Protein AF-W6MTH3-F1 (afdb_monomer)

Foldseek 3Di:
DDDDDDDDDDDPDDDDDDDDDPPPVVVVVVVVPPPCPVPVVVVVVVVVVVVVVVPPPDDDDDDDDDDDPDPVVVVVVVVVVVVVLPVVPPDDDPDDQPPPPDPVNVVVVVVVVVVSVVVVVVVVQVVLQVLQVPAPHRDPDSVVSVVRSVVVVVVVVVVVVVVVVVVVVVVVVVVVVVVVVVVVVVVVVVVVVVVVVVVVVVVVVVVVVVD

Solvent-accessible surface area (backbone atoms only — not comparable to full-atom values): 13121 Å² total; per-residue (Å²): 133,88,84,80,88,82,84,80,86,77,87,84,80,76,84,80,87,73,85,76,67,80,64,65,60,57,60,55,55,64,64,62,64,79,73,50,63,79,62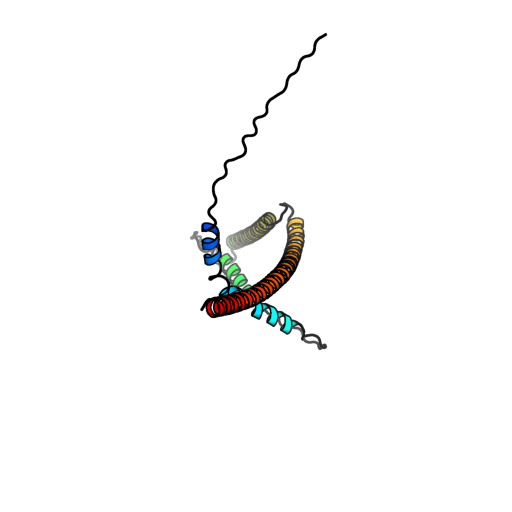,54,66,59,55,63,59,56,59,59,54,58,60,62,66,71,74,73,82,82,80,83,90,81,96,71,87,79,76,80,86,71,61,68,71,57,56,54,50,52,52,50,53,55,51,58,67,61,66,73,79,78,76,89,72,98,64,77,79,55,58,90,87,38,74,65,34,56,48,49,53,53,52,53,52,52,50,52,52,48,52,51,52,48,54,53,53,50,52,55,51,56,54,19,70,74,40,100,64,78,55,88,50,69,68,58,38,54,53,50,48,56,53,49,54,51,51,50,53,52,50,51,50,53,48,52,53,50,50,52,52,55,48,53,54,50,53,50,52,50,52,52,51,51,54,51,50,53,51,51,50,52,53,50,52,51,54,50,53,50,51,51,52,53,51,52,52,53,58,57,73,75,108

InterP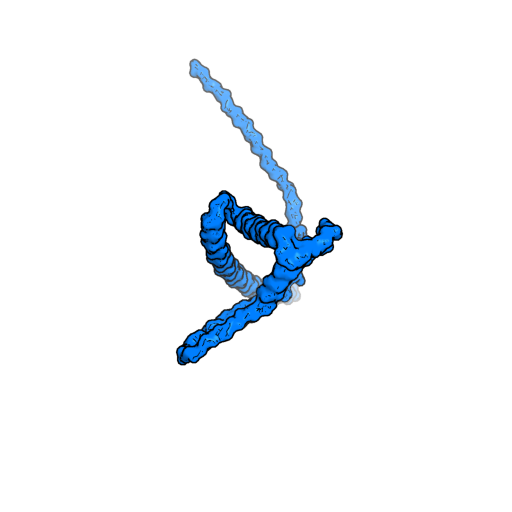ro domains:
  IPR011598 Myc-type, basic helix-loop-helix (bHLH) domain [PF00010] (109-157)
  IPR011598 Myc-type, basic helix-loop-helix (bHLH) domain [PS50888] (108-156)
  IPR011598 Myc-type, basic helix-loop-helix (bHLH) domain [SM00353] (114-162)
  IPR036638 Helix-loop-helix DNA-binding domain superfamily [G3DSA:4.10.280.10] (102-167)
  IPR036638 Helix-loop-helix DNA-binding domain superfamily [SSF47459] (101-165)
  IPR047206 Centromere-binding protein 1-like, bHLHzip domain [cd11398] (103-189)

Secondary structure (DSSP, 8-state):
---------------------THHHHHHHHHHTTTSHHHHHHHHHHHHHHHHHTTS--------PPP----HHHHHHHHHHHHHHHGGG-SS-----PPTTSHHHHHHHHHHHHHHHHHHHHHHHHHHHHHHHTSSS----HHHHHHHHHHHHHHHHHHHHHHHHHHHHHHHHHHHHHHHHHHHHHHHHHHHHHHHHHHHHHHHHHHHHT-

Organism: NCBI:txid1382522

Radius of gyration: 38.11 Å; Cα contacts (8 Å, |Δi|>4): 27; chains: 1; bounding box: 86×92×107 Å

pLDDT: mean 72.6, std 23.71, range [33.09, 98.31]

Structure (mmCIF, N/CA/C/O backbone):
data_AF-W6MTH3-F1
#
_entry.id   AF-W6MTH3-F1
#
loop_
_atom_site.group_PDB
_atom_site.id
_atom_site.type_symbol
_atom_site.label_atom_id
_atom_site.label_alt_id
_atom_site.label_comp_id
_atom_site.label_asym_id
_atom_site.label_entity_id
_atom_site.label_seq_id
_atom_site.pdbx_PDB_ins_code
_atom_site.Cartn_x
_atom_site.Cartn_y
_atom_site.Cartn_z
_atom_site.occupancy
_atom_site.B_iso_or_equiv
_atom_site.auth_seq_id
_atom_site.auth_comp_id
_atom_site.auth_asym_id
_atom_site.auth_atom_id
_atom_site.pdbx_PDB_model_num
ATOM 1 N N . MET A 1 1 ? -24.372 66.095 15.355 1.00 44.22 1 MET A N 1
ATOM 2 C CA . MET A 1 1 ? -23.841 65.061 14.440 1.00 44.22 1 MET A CA 1
ATOM 3 C C . MET A 1 1 ? -24.074 63.716 15.116 1.00 44.22 1 MET A C 1
ATOM 5 O O . MET A 1 1 ? -23.328 63.358 16.006 1.00 44.22 1 MET A O 1
ATOM 9 N N . SER A 1 2 ? -25.282 63.155 15.032 1.00 45.91 2 SER A N 1
ATOM 10 C CA . SER A 1 2 ? -25.693 62.191 13.996 1.00 45.91 2 SER A CA 1
ATOM 11 C C . SER A 1 2 ? -24.606 61.151 13.748 1.00 45.91 2 SER A C 1
ATOM 13 O O . SER A 1 2 ? -23.593 61.519 13.167 1.00 45.91 2 SER A O 1
ATOM 15 N N . HIS A 1 3 ? -24.817 59.907 14.182 1.00 43.03 3 HIS A N 1
ATOM 16 C CA . HIS A 1 3 ? -24.721 58.731 13.313 1.00 43.03 3 HIS A CA 1
ATOM 17 C C . HIS A 1 3 ? -25.535 57.578 13.917 1.00 43.03 3 HIS A C 1
ATOM 19 O O . HIS A 1 3 ? -25.320 57.132 15.041 1.00 43.03 3 HIS A O 1
ATOM 25 N N . GLN A 1 4 ? -26.545 57.187 13.144 1.00 45.94 4 GLN A N 1
ATOM 26 C CA . GLN A 1 4 ? -27.554 56.175 13.410 1.00 45.94 4 GLN A CA 1
ATOM 27 C C . GLN A 1 4 ? -27.012 54.745 13.303 1.00 45.94 4 GLN A C 1
ATOM 29 O O . GLN A 1 4 ? -26.134 54.433 12.502 1.00 45.94 4 GLN A O 1
ATOM 34 N N . GLN A 1 5 ? -27.681 53.880 14.063 1.00 44.56 5 GLN A N 1
ATOM 35 C CA . GLN A 1 5 ? -27.890 52.449 13.851 1.00 44.56 5 GLN A CA 1
ATOM 36 C C . GLN A 1 5 ? -27.929 51.986 12.385 1.00 44.56 5 GLN A C 1
ATOM 38 O O . GLN A 1 5 ? -28.738 52.463 11.594 1.00 44.56 5 GLN A O 1
ATOM 43 N N . LYS A 1 6 ? -27.209 50.892 12.103 1.00 45.22 6 LYS A N 1
ATOM 44 C CA . LYS A 1 6 ? -27.648 49.842 11.170 1.00 45.22 6 LYS A CA 1
ATOM 45 C C . LYS A 1 6 ? -27.359 48.469 11.783 1.00 45.22 6 LYS A C 1
ATOM 47 O O . LYS A 1 6 ? -26.234 47.985 11.757 1.00 45.22 6 LYS A O 1
ATOM 52 N N . ARG A 1 7 ? -28.391 47.854 12.368 1.00 42.16 7 ARG A N 1
ATOM 53 C CA . ARG A 1 7 ? -28.411 46.430 12.730 1.00 42.16 7 ARG A CA 1
ATOM 54 C C . ARG A 1 7 ? -28.770 45.633 11.475 1.00 42.16 7 ARG A C 1
ATOM 56 O O . ARG A 1 7 ? -29.885 45.765 10.980 1.00 42.16 7 ARG A O 1
ATOM 63 N N . ALA A 1 8 ? -27.843 44.824 10.973 1.00 47.31 8 ALA A N 1
ATOM 64 C CA . ALA A 1 8 ? -28.133 43.806 9.970 1.00 47.31 8 ALA A CA 1
ATOM 65 C C . ALA A 1 8 ? -28.730 42.577 10.677 1.00 47.31 8 ALA A C 1
ATOM 67 O O . ALA A 1 8 ? -28.096 42.003 11.560 1.00 47.31 8 ALA A O 1
ATOM 68 N N . LYS A 1 9 ? -29.963 42.204 10.317 1.00 49.38 9 LYS A N 1
ATOM 69 C CA . LYS A 1 9 ? -30.528 40.884 10.619 1.00 49.38 9 LYS A CA 1
ATOM 70 C C . LYS A 1 9 ? -29.870 39.890 9.662 1.00 49.38 9 LYS A C 1
ATOM 72 O O . LYS A 1 9 ? -29.896 40.123 8.457 1.00 49.38 9 LYS A O 1
ATOM 77 N N . LYS A 1 10 ? -29.251 38.839 10.194 1.00 49.44 10 LYS A N 1
ATOM 78 C CA . LYS A 1 10 ? -28.779 37.692 9.420 1.00 49.44 10 LYS A CA 1
ATOM 79 C C . LYS A 1 10 ? -29.675 36.522 9.799 1.00 49.44 10 LYS A C 1
ATOM 81 O O . LYS A 1 10 ? -29.774 36.189 10.976 1.00 49.44 10 LYS A O 1
ATOM 86 N N . ASP A 1 11 ? -30.372 36.002 8.804 1.00 42.91 11 ASP A N 1
ATOM 87 C CA . ASP A 1 11 ? -31.303 34.891 8.918 1.00 42.91 11 ASP A CA 1
ATOM 88 C C . ASP A 1 11 ? -30.541 33.606 9.277 1.00 42.91 11 ASP A C 1
ATOM 90 O O . ASP A 1 11 ? -29.661 33.164 8.538 1.00 42.91 11 ASP A O 1
ATOM 94 N N . GLU A 1 12 ? -30.860 33.019 10.431 1.00 39.38 12 GLU A N 1
ATOM 95 C CA . GLU A 1 12 ? -30.432 31.674 10.820 1.00 39.38 12 GLU A CA 1
ATOM 96 C C . GLU A 1 12 ? -31.547 30.685 10.465 1.00 39.38 12 GLU A C 1
ATOM 98 O O . GLU A 1 12 ? -32.402 30.350 11.281 1.00 39.38 12 GLU A O 1
ATOM 103 N N . SER A 1 13 ? -31.560 30.226 9.214 1.00 41.91 13 SER A N 1
ATOM 104 C CA . SER A 1 13 ? -32.304 29.032 8.809 1.00 41.91 13 SER A CA 1
ATOM 105 C C . SER A 1 13 ? -31.367 27.823 8.888 1.00 41.91 13 SER A C 1
ATOM 107 O O . SER A 1 13 ? -30.544 27.612 7.995 1.00 41.91 13 SER A O 1
ATOM 109 N N . GLY A 1 14 ? -31.455 27.062 9.981 1.00 37.91 14 GLY A N 1
ATOM 110 C CA . GLY A 1 14 ? -30.783 25.767 10.124 1.00 37.91 14 GLY A CA 1
ATOM 111 C C . GLY A 1 14 ? -31.379 24.717 9.173 1.00 37.91 14 GLY A C 1
ATOM 112 O O . GLY A 1 14 ? -32.572 24.789 8.876 1.00 37.91 14 GLY A O 1
ATOM 113 N N . PRO A 1 15 ? -30.583 23.759 8.664 1.00 44.75 15 PRO A N 1
ATOM 114 C CA . PRO A 1 15 ? -31.081 22.757 7.731 1.00 44.75 15 PRO A CA 1
ATOM 115 C C . PRO A 1 15 ? -31.997 21.745 8.430 1.00 44.75 15 PRO A C 1
ATOM 117 O O . PRO A 1 15 ? -31.709 21.259 9.524 1.00 44.75 15 PRO A O 1
ATOM 120 N N . ASP A 1 16 ? -33.098 21.444 7.744 1.00 40.69 16 ASP A N 1
ATOM 121 C CA . ASP A 1 16 ? -34.194 20.566 8.138 1.00 40.69 16 ASP A CA 1
ATOM 122 C C . ASP A 1 16 ? -33.759 19.232 8.761 1.00 40.69 16 ASP A C 1
ATOM 124 O O . ASP A 1 16 ? -33.007 18.441 8.182 1.00 40.69 16 ASP A O 1
ATOM 128 N N . SER A 1 17 ? -34.354 18.944 9.920 1.00 46.22 17 SER A N 1
ATOM 129 C CA . SER A 1 17 ? -34.352 17.642 10.582 1.00 46.22 17 SER A CA 1
ATOM 130 C C . SER A 1 17 ? -35.085 16.611 9.718 1.00 46.22 17 SER A C 1
ATOM 132 O O . SER A 1 17 ? -36.299 16.420 9.815 1.00 46.22 17 SER A O 1
ATOM 134 N N . LYS A 1 18 ? -34.344 15.923 8.842 1.00 50.09 18 LYS A N 1
ATOM 135 C CA . LYS A 1 18 ? -34.822 14.685 8.224 1.00 50.09 18 LYS A CA 1
ATOM 136 C C . LYS A 1 18 ? -34.710 13.565 9.251 1.00 50.09 18 LYS A C 1
ATOM 138 O O . LYS A 1 18 ? -33.626 13.088 9.570 1.00 50.09 18 LYS A O 1
ATOM 143 N N . HIS A 1 19 ? -35.872 13.175 9.757 1.00 48.91 19 HIS A N 1
ATOM 144 C CA . HIS A 1 19 ? -36.126 12.029 10.618 1.00 48.91 19 HIS A CA 1
ATOM 145 C C . HIS A 1 19 ? -35.494 10.748 10.042 1.00 48.91 19 HIS A C 1
ATOM 147 O O . HIS A 1 19 ? -36.069 10.083 9.181 1.00 48.91 19 HIS A O 1
ATOM 153 N N . PHE A 1 20 ? -34.292 10.419 10.512 1.00 39.94 20 PHE A N 1
ATOM 154 C CA . PHE A 1 20 ? -33.593 9.181 10.195 1.00 39.94 20 PHE A CA 1
ATOM 155 C C . PHE A 1 20 ? -34.112 8.091 11.136 1.00 39.94 20 PHE A C 1
ATOM 157 O O . PHE A 1 20 ? -33.932 8.173 12.354 1.00 39.94 20 PHE A O 1
ATOM 164 N N . LYS A 1 21 ? -34.843 7.111 10.595 1.00 48.59 21 LYS A N 1
ATOM 165 C CA . LYS A 1 21 ? -35.417 6.036 11.408 1.00 48.59 21 LYS A CA 1
ATOM 166 C C . LYS A 1 21 ? -34.314 5.041 11.807 1.00 48.59 21 LYS A C 1
ATOM 168 O O . LYS A 1 21 ? -33.582 4.588 10.931 1.00 48.59 21 LYS A O 1
ATOM 173 N N . PRO A 1 22 ? -34.227 4.626 13.086 1.00 49.44 22 PRO A N 1
ATOM 174 C CA . PRO A 1 22 ? -33.183 3.720 13.590 1.00 49.44 22 PRO A CA 1
ATOM 175 C C . PRO A 1 22 ? -33.107 2.336 12.921 1.00 49.44 22 PRO A C 1
ATOM 177 O O . PRO A 1 22 ? -32.136 1.613 13.120 1.00 49.44 22 PRO A O 1
ATOM 180 N N . ASN A 1 23 ? -34.124 1.945 12.149 1.00 43.22 23 ASN A N 1
ATOM 181 C CA . ASN A 1 23 ? -34.256 0.582 11.636 1.00 43.22 23 ASN A CA 1
ATOM 182 C C . ASN A 1 23 ? -33.433 0.293 10.372 1.00 43.22 23 ASN A C 1
ATOM 184 O O . ASN A 1 23 ? -33.115 -0.867 10.124 1.00 43.22 23 ASN A O 1
ATOM 188 N N . ASP A 1 24 ? -33.048 1.309 9.598 1.00 44.91 24 ASP A N 1
ATOM 189 C CA . ASP A 1 24 ? -32.393 1.074 8.302 1.00 44.91 24 ASP A CA 1
ATOM 190 C C . ASP A 1 24 ? -30.885 0.776 8.442 1.00 44.91 24 ASP A C 1
ATOM 192 O O . ASP A 1 24 ? -30.301 0.086 7.607 1.00 44.91 24 ASP A O 1
ATOM 196 N N . VAL A 1 25 ? -30.259 1.201 9.547 1.00 51.81 25 VAL A N 1
ATOM 197 C CA . VAL A 1 25 ? -28.838 0.919 9.847 1.00 51.81 25 VAL A CA 1
ATOM 198 C C . VAL A 1 25 ? -28.642 -0.511 10.351 1.00 51.81 25 VAL A C 1
ATOM 200 O O . VAL A 1 25 ? -27.677 -1.177 9.978 1.00 51.81 25 VAL A O 1
ATOM 203 N N . ALA A 1 26 ? -29.584 -1.017 11.153 1.00 50.16 26 ALA A N 1
ATOM 204 C CA . ALA A 1 26 ? -29.507 -2.363 11.717 1.00 50.16 26 ALA A CA 1
ATOM 205 C C . ALA A 1 26 ? -29.584 -3.450 10.630 1.00 50.16 26 ALA A C 1
ATOM 207 O O . ALA A 1 26 ? -28.871 -4.450 10.691 1.00 50.16 26 ALA A O 1
ATOM 208 N N . VAL A 1 27 ? -30.397 -3.234 9.590 1.00 48.97 27 VAL A N 1
ATOM 209 C CA . VAL A 1 27 ? -30.565 -4.198 8.488 1.00 48.97 27 VAL A CA 1
ATOM 210 C C . VAL A 1 27 ? -29.359 -4.204 7.537 1.00 48.97 27 VAL A C 1
ATOM 212 O O . VAL A 1 27 ? -29.039 -5.248 6.967 1.00 48.97 27 VAL A O 1
ATOM 215 N N . ALA A 1 28 ? -28.657 -3.075 7.386 1.00 47.44 28 ALA A N 1
ATOM 216 C CA . ALA A 1 28 ? -27.423 -3.002 6.602 1.00 47.44 28 ALA A CA 1
ATOM 217 C C . ALA A 1 28 ? -26.232 -3.656 7.329 1.00 47.44 28 ALA A C 1
ATOM 219 O O . ALA A 1 28 ? -25.469 -4.390 6.702 1.00 47.44 28 ALA A O 1
ATOM 220 N N . ALA A 1 29 ? -26.117 -3.468 8.649 1.00 50.22 29 ALA A N 1
ATOM 221 C CA . ALA A 1 29 ? -25.063 -4.079 9.463 1.00 50.22 29 ALA A CA 1
ATOM 222 C C . ALA A 1 29 ? -25.162 -5.617 9.504 1.00 50.22 29 ALA A C 1
ATOM 224 O O . ALA A 1 29 ? -24.153 -6.305 9.390 1.00 50.22 29 ALA A O 1
ATOM 225 N N . LEU A 1 30 ? -26.380 -6.170 9.563 1.00 46.94 30 LEU A N 1
ATOM 226 C CA . LEU A 1 30 ? -26.599 -7.624 9.594 1.00 46.94 30 LEU A CA 1
ATOM 227 C C . LEU A 1 30 ? -26.295 -8.336 8.263 1.00 46.94 30 LEU A C 1
ATOM 229 O O . LEU A 1 30 ? -26.107 -9.550 8.251 1.00 46.94 30 LEU A O 1
ATOM 233 N N . LYS A 1 31 ? -26.237 -7.613 7.136 1.00 50.09 31 LYS A N 1
ATOM 234 C CA . LYS A 1 31 ? -25.910 -8.199 5.823 1.00 50.09 31 LYS A CA 1
ATOM 235 C C . LYS A 1 31 ? -24.408 -8.270 5.539 1.00 50.09 31 LYS A C 1
ATOM 237 O O . LYS A 1 31 ? -24.007 -9.105 4.736 1.00 50.09 31 LYS A O 1
ATOM 242 N N . TYR A 1 32 ? -23.592 -7.449 6.199 1.00 42.59 32 TYR A N 1
ATOM 243 C CA . TYR A 1 32 ? -22.129 -7.487 6.064 1.00 42.59 32 TYR A CA 1
ATOM 244 C C . TYR A 1 32 ? -21.461 -8.557 6.945 1.00 42.59 32 TYR A C 1
ATOM 246 O O . TYR A 1 32 ? -20.326 -8.939 6.679 1.00 42.59 32 TYR A O 1
ATOM 254 N N . ASP A 1 33 ? -22.165 -9.080 7.952 1.00 47.03 33 ASP A N 1
ATOM 255 C CA . ASP A 1 33 ? -21.562 -9.897 9.015 1.00 47.03 33 ASP A CA 1
ATOM 256 C C . ASP A 1 33 ? -21.510 -11.414 8.721 1.00 47.03 33 ASP A C 1
ATOM 258 O O . ASP A 1 33 ? -20.785 -12.150 9.386 1.00 47.03 33 ASP A O 1
ATOM 262 N N . ASN A 1 34 ? -22.233 -11.896 7.700 1.00 43.97 34 ASN A N 1
ATOM 263 C CA . ASN A 1 34 ? -22.345 -13.335 7.398 1.00 43.97 34 ASN A CA 1
ATOM 264 C C . ASN A 1 34 ? -21.526 -13.816 6.184 1.00 43.97 34 ASN A C 1
ATOM 266 O O . ASN A 1 34 ? -21.542 -15.005 5.893 1.00 43.97 34 ASN A O 1
ATOM 270 N N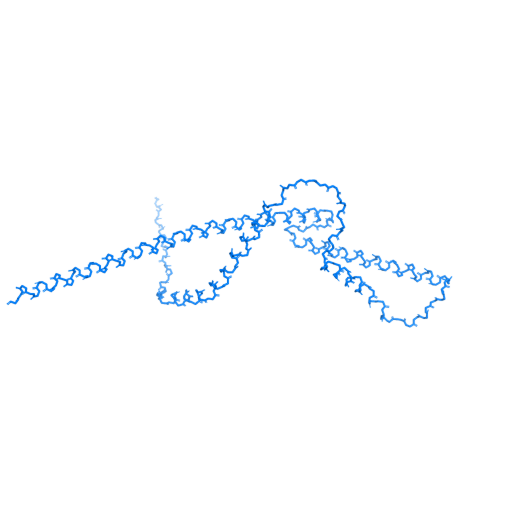 . GLY A 1 35 ? -20.835 -12.927 5.460 1.00 38.22 35 GLY A N 1
ATOM 271 C CA . GLY A 1 35 ? -20.057 -13.299 4.264 1.00 38.22 35 GLY A CA 1
ATOM 272 C C . GLY A 1 35 ? -18.534 -13.259 4.428 1.00 38.22 35 GLY A C 1
ATOM 273 O O . GLY A 1 35 ? -17.832 -13.894 3.651 1.00 38.22 35 GLY A O 1
ATOM 274 N N . ALA A 1 36 ? -18.018 -12.519 5.416 1.00 45.03 36 ALA A N 1
ATOM 275 C CA . ALA A 1 36 ? -16.582 -12.246 5.556 1.00 45.03 36 ALA A CA 1
ATOM 276 C C . ALA A 1 36 ? -15.874 -13.104 6.624 1.00 45.03 36 ALA A C 1
ATOM 278 O O . ALA A 1 36 ? -14.660 -13.278 6.563 1.00 45.03 36 ALA A O 1
ATOM 279 N N . LYS A 1 37 ? -16.624 -13.689 7.569 1.00 47.19 37 LYS A N 1
ATOM 280 C CA . LYS A 1 37 ? -16.055 -14.435 8.708 1.00 47.19 37 LYS A CA 1
ATOM 281 C C . LYS A 1 37 ? -15.373 -15.745 8.310 1.00 47.19 37 LYS A C 1
ATOM 283 O O . LYS A 1 37 ? -14.397 -16.136 8.943 1.00 47.19 37 LYS A O 1
ATOM 288 N N . ASP A 1 38 ? -15.830 -16.382 7.234 1.00 44.53 38 ASP A N 1
ATOM 289 C CA . ASP A 1 38 ? -15.265 -17.660 6.782 1.00 44.53 38 ASP A CA 1
ATOM 290 C C . ASP A 1 38 ? -13.988 -17.484 5.941 1.00 44.53 38 ASP A C 1
ATOM 292 O O . ASP A 1 38 ? -13.225 -18.434 5.775 1.00 44.53 38 ASP A O 1
ATOM 296 N N . GLN A 1 39 ? -13.727 -16.274 5.430 1.00 45.62 39 GLN A N 1
ATOM 297 C CA . GLN A 1 39 ? -12.555 -15.982 4.598 1.00 45.62 39 GLN A CA 1
ATOM 298 C C . GLN A 1 39 ? -11.395 -15.358 5.395 1.00 45.62 39 GLN A C 1
ATOM 300 O O . GLN A 1 39 ? -10.241 -15.594 5.047 1.00 45.62 39 GLN A O 1
ATOM 305 N N . GLU A 1 40 ? -11.672 -14.633 6.487 1.00 47.16 40 GLU A N 1
ATOM 306 C CA . GLU A 1 40 ? -10.633 -14.070 7.372 1.00 47.16 40 GLU A CA 1
ATOM 307 C C . GLU A 1 40 ? -9.900 -15.148 8.188 1.00 47.16 40 GLU A C 1
ATOM 309 O O . GLU A 1 40 ? -8.676 -15.130 8.280 1.00 47.16 40 GLU A O 1
ATOM 314 N N . MET A 1 41 ? -10.617 -16.154 8.701 1.00 46.53 41 MET A N 1
ATOM 315 C CA . MET A 1 41 ? -10.048 -17.175 9.595 1.00 46.53 41 MET A CA 1
ATOM 316 C C . MET A 1 41 ? -9.030 -18.112 8.908 1.00 46.53 41 MET A C 1
ATOM 318 O O . MET A 1 41 ? -8.219 -18.750 9.579 1.00 46.53 41 MET A O 1
ATOM 322 N N . ALA A 1 42 ? -9.048 -18.202 7.573 1.00 48.56 42 ALA A N 1
ATOM 323 C CA . ALA A 1 42 ? -8.098 -19.019 6.815 1.00 48.56 42 ALA A CA 1
ATOM 324 C C . ALA A 1 42 ? -6.721 -18.344 6.655 1.00 48.56 42 ALA A C 1
ATOM 326 O O . ALA A 1 42 ? -5.701 -19.034 6.623 1.00 48.56 42 ALA A O 1
ATOM 327 N N . ILE A 1 43 ? -6.676 -17.009 6.591 1.00 50.69 43 ILE A N 1
ATOM 328 C CA . ILE A 1 43 ? -5.442 -16.249 6.331 1.00 50.69 43 ILE A CA 1
ATOM 329 C C . ILE A 1 43 ? -4.535 -16.245 7.573 1.00 50.69 43 ILE A C 1
ATOM 331 O O . ILE A 1 43 ? -3.312 -16.366 7.457 1.00 50.69 43 ILE A O 1
ATOM 335 N N . ASP A 1 44 ? -5.134 -16.221 8.765 1.00 53.44 44 ASP A N 1
ATOM 336 C CA . ASP A 1 44 ? -4.414 -16.189 10.042 1.00 53.44 44 ASP A CA 1
ATOM 337 C C . ASP A 1 44 ? -3.581 -17.461 10.305 1.00 53.44 44 ASP A C 1
ATOM 339 O O . ASP A 1 44 ? -2.539 -17.401 10.962 1.00 53.44 44 ASP A O 1
ATOM 343 N N . SER A 1 45 ? -3.978 -18.617 9.756 1.00 51.47 45 SER A N 1
ATOM 344 C CA . SER A 1 45 ? -3.253 -19.885 9.949 1.00 51.47 45 SER A CA 1
ATOM 345 C C . SER A 1 45 ? -2.052 -20.053 9.007 1.00 51.47 45 SER A C 1
ATOM 347 O O . SER A 1 45 ? -1.071 -20.715 9.367 1.00 51.47 45 SER A O 1
ATOM 349 N N . GLU A 1 46 ? -2.105 -19.487 7.801 1.00 48.78 46 GLU A N 1
ATOM 350 C CA . GLU A 1 46 ? -1.043 -19.632 6.795 1.00 48.78 46 GLU A CA 1
ATOM 351 C C . GLU A 1 46 ? 0.133 -18.683 7.073 1.00 48.78 46 GLU A C 1
ATOM 353 O O . GLU A 1 46 ? 1.296 -19.093 6.993 1.00 48.78 46 GLU A O 1
ATOM 358 N N . LEU A 1 47 ? -0.149 -17.445 7.501 1.00 52.66 47 LEU A N 1
ATOM 359 C CA . LEU A 1 47 ? 0.887 -16.442 7.766 1.00 52.66 47 LEU A CA 1
ATOM 360 C C . LEU A 1 47 ? 1.732 -16.780 9.012 1.00 52.66 47 LEU A C 1
ATOM 362 O O . LEU A 1 47 ? 2.950 -16.585 9.016 1.00 52.66 47 LEU A O 1
ATOM 366 N N . LEU A 1 48 ? 1.106 -17.347 10.051 1.00 49.72 48 LEU A N 1
ATOM 367 C CA . LEU A 1 48 ? 1.785 -17.727 11.297 1.00 49.72 48 LEU A CA 1
ATOM 368 C C . LEU A 1 48 ? 2.702 -18.954 11.115 1.00 49.72 48 LEU A C 1
ATOM 370 O O . LEU A 1 48 ? 3.753 -19.054 11.750 1.00 49.72 48 LEU A O 1
ATOM 374 N N . THR A 1 49 ? 2.341 -19.867 10.207 1.00 51.38 49 THR A N 1
ATOM 375 C CA . THR A 1 49 ? 3.113 -21.091 9.922 1.00 51.38 49 THR A CA 1
ATOM 376 C C . THR A 1 49 ? 4.356 -20.796 9.073 1.00 51.38 49 THR A C 1
ATOM 378 O O . THR A 1 49 ? 5.419 -21.376 9.309 1.00 51.38 49 THR A O 1
ATOM 381 N N . ALA A 1 50 ? 4.273 -19.843 8.137 1.00 50.06 50 ALA A N 1
ATOM 382 C CA . ALA A 1 50 ? 5.406 -19.433 7.302 1.00 50.06 50 ALA A CA 1
ATOM 383 C C . ALA A 1 50 ? 6.515 -18.713 8.099 1.00 50.06 50 ALA A C 1
ATOM 385 O O . ALA A 1 50 ? 7.702 -18.871 7.805 1.00 50.06 50 ALA A O 1
ATOM 386 N N . ALA A 1 51 ? 6.154 -17.969 9.151 1.00 43.88 51 ALA A N 1
ATOM 387 C CA . ALA A 1 51 ? 7.119 -17.297 10.022 1.00 43.88 51 ALA A CA 1
ATOM 388 C C . ALA A 1 51 ? 7.945 -18.285 10.875 1.00 43.88 51 ALA A C 1
ATOM 390 O O . ALA A 1 51 ? 9.134 -18.060 11.104 1.00 43.88 51 ALA A O 1
ATOM 391 N N . ALA A 1 52 ? 7.353 -19.411 11.293 1.00 46.28 52 ALA A N 1
ATOM 392 C CA . ALA A 1 52 ? 8.028 -20.425 12.109 1.00 46.28 52 ALA A CA 1
ATOM 393 C C . ALA A 1 52 ? 9.060 -21.260 11.324 1.00 46.28 52 ALA A C 1
ATOM 395 O O . ALA A 1 52 ? 10.056 -21.712 11.891 1.00 46.28 52 ALA A O 1
ATOM 396 N N . GLN A 1 53 ? 8.864 -21.441 10.014 1.00 47.59 53 GLN A N 1
ATOM 397 C CA . GLN A 1 53 ? 9.763 -22.239 9.169 1.00 47.59 53 GLN A CA 1
ATOM 398 C C . GLN A 1 53 ? 11.086 -21.519 8.853 1.00 47.59 53 GLN A C 1
ATOM 400 O O . GLN A 1 53 ? 12.116 -22.172 8.697 1.00 47.59 53 GLN A O 1
ATOM 405 N N . ASN A 1 54 ? 11.098 -20.183 8.846 1.00 46.94 54 ASN A N 1
ATOM 406 C CA . ASN A 1 54 ? 12.297 -19.394 8.537 1.00 46.94 54 ASN A CA 1
ATOM 407 C C . ASN A 1 54 ? 13.263 -19.216 9.726 1.00 46.94 54 ASN A C 1
ATOM 409 O O . ASN A 1 54 ? 14.391 -18.770 9.533 1.00 46.94 54 ASN A O 1
ATOM 413 N N . ALA A 1 55 ? 12.864 -19.588 10.948 1.00 42.59 55 ALA A N 1
ATOM 414 C CA . ALA A 1 55 ? 13.650 -19.351 12.164 1.00 42.59 55 ALA A CA 1
ATOM 415 C C . ALA A 1 55 ? 14.632 -20.486 12.543 1.00 42.59 55 ALA A C 1
ATOM 417 O O . ALA A 1 55 ? 15.302 -20.387 13.568 1.00 42.59 55 ALA A O 1
ATOM 418 N N . THR A 1 56 ? 14.739 -21.568 11.755 1.00 44.12 56 THR A N 1
ATOM 419 C CA . THR A 1 56 ? 15.581 -22.743 12.100 1.00 44.12 56 THR A CA 1
ATOM 420 C C . THR A 1 56 ? 16.768 -23.011 11.167 1.00 44.12 56 THR A C 1
ATOM 422 O O . THR A 1 56 ? 17.491 -23.984 11.371 1.00 44.12 56 THR A O 1
ATOM 425 N N . ALA A 1 57 ? 17.049 -22.137 10.200 1.00 43.03 57 ALA A N 1
ATOM 426 C CA . ALA A 1 57 ? 18.135 -22.325 9.234 1.00 43.03 57 ALA A CA 1
ATOM 427 C C 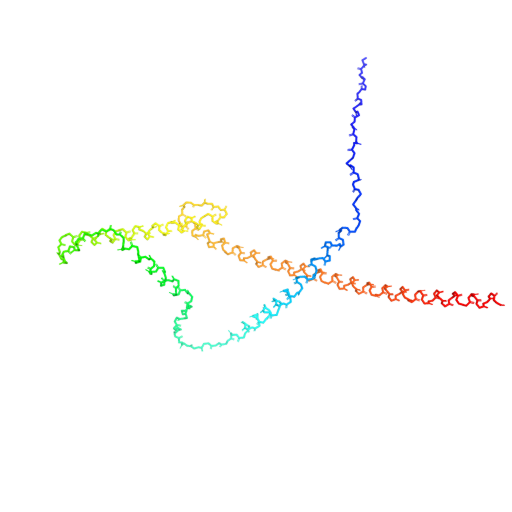. ALA A 1 57 ? 19.351 -21.420 9.513 1.00 43.03 57 ALA A C 1
ATOM 429 O O . ALA A 1 57 ? 19.747 -20.629 8.663 1.00 43.03 57 ALA A O 1
ATOM 430 N N . ASP A 1 58 ? 19.956 -21.531 10.699 1.00 42.03 58 ASP A N 1
ATOM 431 C CA . ASP A 1 58 ? 21.260 -20.911 10.982 1.00 42.03 58 ASP A CA 1
ATOM 432 C C . ASP A 1 58 ? 22.168 -21.853 11.787 1.00 42.03 58 ASP A C 1
ATOM 434 O O . ASP A 1 58 ? 22.209 -21.800 13.014 1.00 42.03 58 ASP A O 1
ATOM 438 N N . ARG A 1 59 ? 22.872 -22.757 11.084 1.00 40.47 59 ARG A N 1
ATOM 439 C CA . ARG A 1 59 ? 24.132 -23.388 11.528 1.00 40.47 59 ARG A CA 1
ATOM 440 C C . ARG A 1 59 ? 24.968 -23.879 10.333 1.00 40.47 59 ARG A C 1
ATOM 442 O O . ARG A 1 59 ? 24.637 -24.889 9.729 1.00 40.47 59 ARG A O 1
ATOM 449 N N . GLY A 1 60 ? 26.105 -23.216 10.101 1.00 34.34 60 GLY A N 1
ATOM 450 C CA . GLY A 1 60 ? 27.404 -23.861 9.832 1.00 34.34 60 GLY A CA 1
ATOM 451 C C . GLY A 1 60 ? 27.705 -24.431 8.433 1.00 34.34 60 GLY A C 1
ATOM 452 O O . GLY A 1 60 ? 27.356 -25.561 8.132 1.00 34.34 60 GLY A O 1
ATOM 453 N N . ALA A 1 61 ? 28.460 -23.639 7.662 1.00 40.94 61 ALA A N 1
ATOM 454 C CA . ALA A 1 61 ? 29.435 -23.948 6.601 1.00 40.94 61 ALA A CA 1
ATOM 455 C C . ALA A 1 61 ? 29.694 -25.412 6.161 1.00 40.94 61 ALA A C 1
ATOM 457 O O . ALA A 1 61 ? 30.206 -26.202 6.947 1.00 40.94 61 ALA A O 1
ATOM 458 N N . ASP A 1 62 ? 29.569 -25.677 4.850 1.00 33.09 62 ASP A N 1
ATOM 459 C CA . ASP A 1 62 ? 30.695 -26.160 4.029 1.00 33.09 62 ASP A CA 1
ATOM 460 C C . ASP A 1 62 ? 30.467 -25.912 2.520 1.00 33.09 62 ASP A C 1
ATOM 462 O O . ASP A 1 62 ? 29.338 -25.768 2.051 1.00 33.09 62 ASP A O 1
ATOM 466 N N . GLN A 1 63 ? 31.559 -25.794 1.765 1.00 47.47 63 GLN A N 1
ATOM 467 C CA . GLN A 1 63 ? 31.597 -25.383 0.358 1.00 47.47 63 GLN A CA 1
ATOM 468 C C . GLN A 1 63 ? 30.967 -26.411 -0.595 1.00 47.47 63 GLN A C 1
ATOM 470 O O . GLN A 1 63 ? 31.488 -27.510 -0.756 1.00 47.47 63 GLN A O 1
ATOM 475 N N . GLN A 1 64 ? 29.940 -25.997 -1.342 1.00 36.25 64 GLN A N 1
ATOM 476 C CA . GLN A 1 64 ? 29.606 -26.526 -2.669 1.00 36.25 64 GLN A CA 1
ATOM 477 C C . GLN A 1 64 ? 28.813 -25.464 -3.446 1.00 36.25 64 GLN A C 1
ATOM 479 O O . GLN A 1 64 ? 27.876 -24.858 -2.934 1.00 36.25 64 GLN A O 1
ATOM 484 N N . ILE A 1 65 ? 29.244 -25.193 -4.678 1.00 36.81 65 ILE A N 1
ATOM 485 C CA . ILE A 1 65 ? 28.652 -24.210 -5.594 1.00 36.81 65 ILE A CA 1
ATOM 486 C C . ILE A 1 65 ? 27.186 -24.610 -5.855 1.00 36.81 65 ILE A C 1
ATOM 488 O O . ILE A 1 65 ? 26.973 -25.699 -6.392 1.00 36.81 65 ILE A O 1
ATOM 492 N N . PRO A 1 66 ? 26.170 -23.785 -5.530 1.00 36.22 66 PRO A N 1
ATOM 493 C CA . PRO A 1 66 ? 24.788 -24.150 -5.808 1.00 36.22 66 PRO A CA 1
ATOM 494 C C . PRO A 1 66 ? 24.535 -24.074 -7.315 1.00 36.22 66 PRO A C 1
ATOM 496 O O . PRO A 1 66 ? 24.662 -23.011 -7.929 1.00 36.22 66 PRO A O 1
ATOM 499 N N . GLN A 1 67 ? 24.164 -25.208 -7.915 1.00 45.44 67 GLN A N 1
ATOM 500 C CA . GLN A 1 67 ? 23.474 -25.228 -9.202 1.00 45.44 67 GLN A CA 1
ATOM 501 C C . GLN A 1 67 ? 22.260 -24.297 -9.121 1.00 45.44 67 GLN A C 1
ATOM 503 O O . GLN A 1 67 ? 21.504 -24.326 -8.152 1.00 45.44 67 GLN A O 1
ATOM 508 N N . GLN A 1 68 ? 22.117 -23.451 -10.139 1.00 45.56 68 GLN A N 1
ATOM 509 C CA . GLN A 1 68 ? 21.022 -22.503 -10.304 1.00 45.56 68 GLN A CA 1
ATOM 510 C C . GLN A 1 68 ? 19.665 -23.161 -10.013 1.00 45.56 68 GLN A C 1
ATOM 512 O O . GLN A 1 68 ? 19.200 -23.990 -10.792 1.00 45.56 68 GLN A O 1
ATOM 517 N N . ASN A 1 69 ? 19.005 -22.728 -8.936 1.00 45.16 69 ASN A N 1
ATOM 518 C CA . ASN A 1 69 ? 17.556 -22.841 -8.803 1.00 45.16 69 ASN A CA 1
ATOM 519 C C . ASN A 1 69 ? 16.935 -21.956 -9.892 1.00 45.16 69 ASN A C 1
ATOM 521 O O . ASN A 1 69 ? 16.778 -20.747 -9.721 1.00 45.16 69 ASN A O 1
ATOM 525 N N . GLN A 1 70 ? 16.667 -22.553 -11.050 1.00 49.06 70 GLN A N 1
ATOM 526 C CA . GLN A 1 70 ? 15.882 -21.935 -12.107 1.00 49.06 70 GLN A CA 1
ATOM 527 C C . GLN A 1 70 ? 14.414 -22.117 -11.734 1.00 49.06 70 GLN A C 1
ATOM 529 O O . GLN A 1 70 ? 13.876 -23.219 -11.809 1.00 49.06 70 GLN A O 1
ATOM 534 N N . ASP A 1 71 ? 13.786 -21.038 -11.277 1.00 44.41 71 ASP A N 1
ATOM 535 C CA . ASP A 1 71 ? 12.342 -20.976 -11.089 1.00 44.41 71 ASP A CA 1
ATOM 536 C C . ASP A 1 71 ? 11.653 -21.245 -12.451 1.00 44.41 71 ASP A C 1
ATOM 538 O O . ASP A 1 71 ? 11.822 -20.453 -13.391 1.00 44.41 71 ASP A O 1
ATOM 542 N N . PRO A 1 72 ? 10.916 -22.365 -12.611 1.00 56.16 72 PRO A N 1
ATOM 543 C CA . PRO A 1 72 ? 10.393 -22.805 -13.906 1.00 56.16 72 PRO A CA 1
ATOM 544 C C . PRO A 1 72 ? 9.384 -21.824 -14.525 1.00 56.16 72 PRO A C 1
ATOM 546 O O . PRO A 1 72 ? 9.134 -21.881 -15.733 1.00 56.16 72 PRO A O 1
ATOM 549 N N . GLY A 1 73 ? 8.826 -20.897 -13.737 1.00 59.16 73 GLY A N 1
ATOM 550 C CA . GLY A 1 73 ? 7.920 -19.862 -14.240 1.00 59.16 73 GLY A CA 1
ATOM 551 C C . GLY A 1 73 ? 8.612 -18.811 -15.114 1.00 59.16 73 GLY A C 1
ATOM 552 O O . GLY A 1 73 ? 8.039 -18.342 -16.102 1.00 59.16 73 GLY A O 1
ATOM 553 N N . VAL A 1 74 ? 9.864 -18.462 -14.802 1.00 58.12 74 VAL A N 1
ATOM 554 C CA . VAL A 1 74 ? 10.598 -17.397 -15.507 1.00 58.12 74 VAL A CA 1
ATOM 555 C C . VAL A 1 74 ? 11.133 -17.897 -16.849 1.00 58.12 74 VAL A C 1
ATOM 557 O O . VAL A 1 74 ? 11.090 -17.174 -17.846 1.00 58.12 74 VAL A O 1
ATOM 560 N N . ASP A 1 75 ? 11.549 -19.162 -16.907 1.00 60.75 75 ASP A N 1
ATOM 561 C CA . ASP A 1 75 ? 12.107 -19.777 -18.113 1.00 60.75 75 ASP A CA 1
ATOM 562 C C . ASP A 1 75 ? 11.031 -20.024 -19.190 1.00 60.75 75 ASP A C 1
ATOM 564 O O . ASP A 1 75 ? 11.259 -19.826 -20.390 1.00 60.75 75 ASP A O 1
ATOM 568 N N . GLN A 1 76 ? 9.796 -20.333 -18.767 1.00 67.62 76 GLN A N 1
ATOM 569 C CA . GLN A 1 76 ? 8.633 -20.413 -19.659 1.00 67.62 76 GLN A CA 1
ATOM 570 C C . GLN A 1 76 ? 8.246 -19.049 -20.240 1.00 67.62 76 GLN A C 1
ATOM 572 O O . GLN A 1 76 ? 7.915 -18.953 -21.426 1.00 67.62 76 GLN A O 1
ATOM 577 N N . LEU A 1 77 ? 8.302 -17.983 -19.436 1.00 64.94 77 LEU A N 1
ATOM 578 C CA . LEU A 1 77 ? 8.034 -16.622 -19.904 1.00 64.94 77 LEU A CA 1
ATOM 579 C C . LEU A 1 77 ? 9.121 -16.138 -20.864 1.00 64.94 77 LEU A C 1
ATOM 581 O O . LEU A 1 77 ? 8.797 -15.564 -21.905 1.00 64.94 77 LEU A O 1
ATOM 585 N N . TYR A 1 78 ? 10.389 -16.421 -20.564 1.00 68.31 78 TYR A N 1
ATOM 586 C CA . TYR A 1 78 ? 11.514 -16.072 -21.427 1.00 68.31 78 TYR A CA 1
ATOM 587 C C . TYR A 1 78 ? 11.461 -16.830 -22.761 1.00 68.31 78 TYR A C 1
ATOM 589 O O . TYR A 1 78 ? 11.568 -16.218 -23.827 1.00 68.31 78 TYR A O 1
ATOM 597 N N . SER A 1 79 ? 11.165 -18.134 -22.728 1.00 71.81 79 SER A N 1
ATOM 598 C CA . SER A 1 79 ? 10.949 -18.954 -23.928 1.00 71.81 79 SER A CA 1
ATOM 599 C C . SER A 1 79 ? 9.762 -18.466 -24.765 1.00 71.81 79 SER A C 1
ATOM 601 O O . SER A 1 79 ? 9.854 -18.384 -25.992 1.00 71.81 79 SER A O 1
ATOM 603 N N . ARG A 1 80 ? 8.657 -18.062 -24.122 1.00 72.12 80 ARG A N 1
ATOM 604 C CA . ARG A 1 80 ? 7.489 -17.474 -24.798 1.00 72.12 80 ARG A CA 1
ATOM 605 C C . ARG A 1 80 ? 7.811 -16.118 -25.431 1.00 72.12 80 ARG A C 1
ATOM 607 O O . ARG A 1 80 ? 7.360 -15.850 -26.544 1.00 72.12 80 ARG A O 1
ATOM 614 N N . TYR A 1 81 ? 8.628 -15.293 -24.776 1.00 67.31 81 TYR A N 1
ATOM 615 C CA . TYR A 1 81 ? 9.103 -14.020 -25.326 1.00 67.31 81 TYR A CA 1
ATOM 616 C C . TYR A 1 81 ? 10.002 -14.226 -26.554 1.00 67.31 81 TYR A C 1
ATOM 618 O O . TYR A 1 81 ? 9.853 -13.523 -27.555 1.00 67.31 81 TYR A O 1
ATOM 626 N N . GLN A 1 82 ? 10.896 -15.219 -26.523 1.00 65.81 82 GLN A N 1
ATOM 627 C CA . GLN A 1 82 ? 11.730 -15.565 -27.680 1.00 65.81 82 GLN A CA 1
ATOM 628 C C . GLN A 1 82 ? 10.912 -16.157 -28.842 1.00 65.81 82 GLN A C 1
ATOM 630 O O . GLN A 1 82 ? 11.157 -15.829 -30.007 1.00 65.81 82 GLN A O 1
ATOM 635 N N . GLN A 1 83 ? 9.888 -16.965 -28.549 1.00 62.84 83 GLN A N 1
ATOM 636 C CA . GLN A 1 83 ? 8.964 -17.482 -29.565 1.00 62.84 83 GLN A CA 1
ATOM 637 C C . GLN A 1 83 ? 8.087 -16.389 -30.196 1.00 62.84 83 GLN A C 1
ATOM 639 O O . GLN A 1 83 ? 7.783 -16.474 -31.385 1.00 62.84 83 GLN A O 1
ATOM 644 N N . GLN A 1 84 ? 7.697 -15.346 -29.456 1.00 61.75 84 GLN A N 1
ATOM 645 C CA . GLN A 1 84 ? 6.941 -14.221 -30.028 1.00 61.75 84 GLN A CA 1
ATOM 646 C C . GLN A 1 84 ? 7.796 -13.333 -30.945 1.00 61.75 84 GLN A C 1
ATOM 648 O O . GLN A 1 84 ? 7.275 -12.793 -31.920 1.00 61.75 84 GLN A O 1
ATOM 653 N N . GLN A 1 85 ? 9.106 -13.219 -30.697 1.00 57.75 85 GLN A N 1
ATOM 654 C CA . GLN A 1 85 ? 10.005 -12.470 -31.588 1.00 57.75 85 GLN A CA 1
ATOM 655 C C . GLN A 1 85 ? 10.245 -13.178 -32.929 1.00 57.75 85 GLN A C 1
ATOM 657 O O . GLN A 1 85 ? 10.416 -12.515 -33.949 1.00 57.75 85 GLN A O 1
ATOM 662 N N . THR A 1 86 ? 10.229 -14.512 -32.957 1.00 52.12 86 THR A N 1
ATOM 663 C CA . THR A 1 86 ? 10.499 -15.293 -34.177 1.00 52.12 86 THR A CA 1
ATOM 664 C C . THR A 1 86 ? 9.271 -15.468 -35.077 1.00 52.12 86 THR A C 1
ATOM 666 O O . THR A 1 86 ? 9.420 -15.577 -36.294 1.00 52.12 86 THR A O 1
ATOM 669 N N . GLN A 1 87 ? 8.055 -15.416 -34.524 1.00 50.28 87 GLN A N 1
ATOM 670 C CA . GLN A 1 87 ? 6.815 -15.658 -35.279 1.00 50.28 87 GLN A CA 1
ATOM 671 C C . GLN A 1 87 ? 6.354 -14.490 -36.172 1.00 50.28 87 GLN A C 1
ATOM 673 O O . GLN A 1 87 ? 5.509 -14.690 -37.041 1.00 50.28 87 GLN A O 1
ATOM 678 N N . GLN A 1 88 ? 6.939 -13.292 -36.056 1.00 47.41 88 GLN A N 1
ATOM 679 C CA . GLN A 1 88 ? 6.574 -12.149 -36.912 1.00 47.41 88 GLN A CA 1
ATOM 680 C C . GLN A 1 88 ? 7.292 -12.107 -38.278 1.00 47.41 88 GLN A C 1
ATOM 682 O O . GLN A 1 88 ? 7.070 -11.177 -39.049 1.00 47.41 88 GLN A O 1
ATOM 687 N N . HIS A 1 89 ? 8.128 -13.096 -38.614 1.00 49.72 89 HIS A N 1
ATOM 688 C CA . HIS A 1 89 ? 8.865 -13.142 -39.889 1.00 49.72 89 HIS A CA 1
ATOM 689 C C . HIS A 1 89 ? 8.188 -13.969 -40.997 1.00 49.72 89 HIS A C 1
ATOM 691 O O . HIS A 1 89 ? 8.856 -14.383 -41.941 1.00 49.72 89 HIS A O 1
ATOM 697 N N . SER A 1 90 ? 6.879 -14.224 -40.909 1.00 49.03 90 SER A N 1
ATOM 698 C CA . SER A 1 90 ? 6.174 -15.075 -41.882 1.00 49.03 90 SER A CA 1
ATOM 699 C C . SER A 1 90 ? 4.951 -14.437 -42.539 1.00 49.03 90 SER A C 1
ATOM 701 O O . SER A 1 90 ? 4.065 -15.154 -42.978 1.00 49.03 90 SER A O 1
ATOM 703 N N . ASN A 1 91 ? 4.912 -13.108 -42.673 1.00 45.97 91 ASN A N 1
ATOM 704 C CA . ASN A 1 91 ? 3.870 -12.450 -43.462 1.00 45.97 91 ASN A CA 1
ATOM 705 C C . ASN A 1 91 ? 4.472 -11.543 -44.537 1.00 45.97 91 ASN A C 1
ATOM 707 O O . ASN A 1 91 ? 4.965 -10.462 -44.234 1.00 45.97 91 ASN A O 1
ATOM 711 N N . GLY A 1 92 ? 4.361 -12.017 -45.782 1.00 46.06 92 GLY A N 1
ATOM 712 C CA . GLY A 1 92 ? 4.224 -11.180 -46.971 1.00 46.06 92 GLY A CA 1
ATOM 713 C C . GLY A 1 92 ? 5.507 -10.598 -47.543 1.00 46.06 92 GLY A C 1
ATOM 714 O O . GLY A 1 92 ? 5.693 -9.398 -47.466 1.00 46.06 92 GLY A O 1
ATOM 715 N N . ASP A 1 93 ? 6.342 -11.441 -48.147 1.00 40.12 93 ASP A N 1
ATOM 716 C CA . ASP A 1 93 ? 6.858 -11.172 -49.493 1.00 40.12 93 ASP A CA 1
ATOM 717 C C . ASP A 1 93 ? 7.418 -12.476 -50.066 1.00 40.12 93 ASP A C 1
ATOM 719 O O . ASP A 1 93 ? 8.342 -13.090 -49.528 1.00 40.12 93 ASP A O 1
ATOM 723 N N . THR A 1 94 ? 6.824 -12.940 -51.162 1.00 47.62 94 THR A N 1
ATOM 724 C CA . THR A 1 94 ? 7.369 -13.977 -52.049 1.00 47.62 94 THR A CA 1
ATOM 725 C C . THR A 1 94 ? 8.592 -13.430 -52.791 1.00 47.62 94 THR A C 1
ATOM 727 O O . THR A 1 94 ? 8.638 -13.407 -54.016 1.00 47.62 94 THR A O 1
ATOM 730 N N . GLU A 1 95 ? 9.590 -12.959 -52.050 1.00 52.59 95 GLU A N 1
ATOM 731 C CA . GLU A 1 95 ? 10.888 -12.590 -52.588 1.00 52.59 95 GLU A CA 1
ATOM 732 C C . GLU A 1 95 ? 11.791 -13.818 -52.465 1.00 52.59 95 GLU A C 1
ATOM 734 O O . GLU A 1 95 ? 12.068 -14.330 -51.375 1.00 52.59 95 GLU A O 1
ATOM 739 N N . VAL A 1 96 ? 12.161 -14.365 -53.622 1.00 57.69 96 VAL A N 1
ATOM 740 C CA . VAL A 1 96 ? 13.051 -15.517 -53.773 1.00 57.69 96 VAL A CA 1
ATOM 741 C C . VAL A 1 96 ? 14.246 -15.332 -52.842 1.00 57.69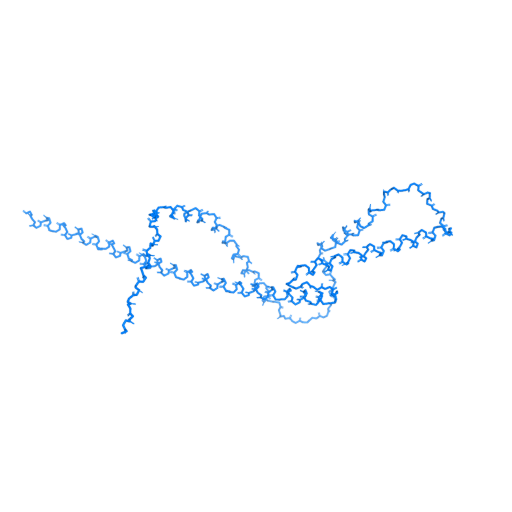 96 VAL A C 1
ATOM 743 O O . VAL A 1 96 ? 14.991 -14.369 -52.994 1.00 57.69 96 VAL A O 1
ATOM 746 N N . LYS A 1 97 ? 14.426 -16.234 -51.863 1.00 56.47 97 LYS A N 1
ATOM 747 C CA . LYS A 1 97 ? 15.563 -16.181 -50.932 1.00 56.47 97 LYS A CA 1
ATOM 748 C C . LYS A 1 97 ? 16.848 -16.050 -51.765 1.00 56.47 97 LYS A C 1
ATOM 750 O O . LYS A 1 97 ? 17.163 -16.999 -52.487 1.00 56.47 97 LYS A O 1
ATOM 755 N N . PRO A 1 98 ? 17.569 -14.913 -51.701 1.00 57.50 98 PRO A N 1
ATOM 756 C CA . PRO A 1 98 ? 18.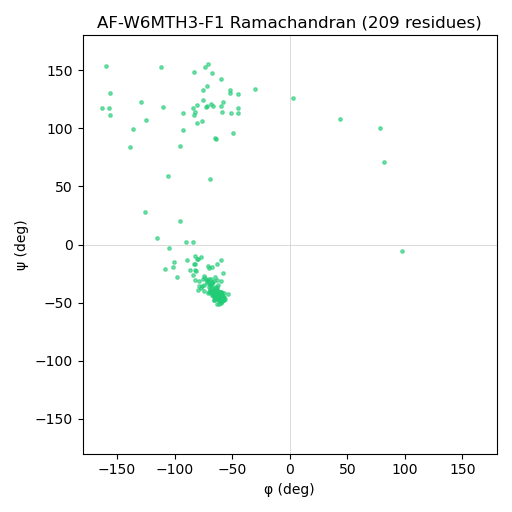734 -14.691 -52.545 1.00 57.50 98 PRO A CA 1
ATOM 757 C C . PRO A 1 98 ? 19.765 -15.786 -52.276 1.00 57.50 98 PRO A C 1
ATOM 759 O O . PRO A 1 98 ? 19.911 -16.238 -51.135 1.00 57.50 98 PRO A O 1
ATOM 762 N N . ALA A 1 99 ? 20.453 -16.241 -53.326 1.00 60.28 99 ALA A N 1
ATOM 763 C CA . ALA A 1 99 ? 21.408 -17.343 -53.234 1.00 60.28 99 ALA A CA 1
ATOM 764 C C . ALA A 1 99 ? 22.417 -17.085 -52.102 1.00 60.28 99 ALA A C 1
ATOM 766 O O . ALA A 1 99 ? 22.980 -15.988 -51.998 1.00 60.28 99 ALA A O 1
ATOM 767 N N . ALA A 1 100 ? 22.611 -18.078 -51.230 1.00 58.69 100 ALA A N 1
ATOM 768 C CA . ALA A 1 100 ? 23.503 -17.964 -50.082 1.00 58.69 100 ALA A CA 1
ATOM 769 C C . ALA A 1 100 ? 24.924 -17.614 -50.557 1.00 58.69 100 ALA A C 1
ATOM 771 O O . ALA A 1 100 ? 25.495 -18.326 -51.377 1.00 58.69 100 ALA A O 1
ATOM 772 N N . GLY A 1 101 ? 25.469 -16.497 -50.066 1.00 60.53 101 GLY A N 1
ATOM 773 C CA . GLY A 1 101 ? 26.775 -15.968 -50.486 1.00 60.53 101 GLY A CA 1
ATOM 774 C C . GLY A 1 101 ? 26.730 -14.860 -51.546 1.00 60.53 101 GLY A C 1
ATOM 775 O O . GLY A 1 101 ? 27.765 -14.263 -51.821 1.00 60.53 101 GLY A O 1
ATOM 776 N N . SER A 1 102 ? 25.556 -14.530 -52.097 1.00 75.38 102 SER A N 1
ATOM 777 C CA . SER A 1 102 ? 25.385 -13.346 -52.952 1.00 75.38 102 SER A CA 1
ATOM 778 C C . SER A 1 102 ? 25.462 -12.035 -52.154 1.00 75.38 102 SER A C 1
ATOM 780 O O . SER A 1 102 ? 25.148 -11.983 -50.959 1.00 75.38 102 SER A O 1
ATOM 782 N N . ASP A 1 103 ? 25.823 -10.938 -52.825 1.00 73.94 103 ASP A N 1
ATOM 783 C CA . ASP A 1 103 ? 25.845 -9.600 -52.216 1.00 73.94 103 ASP A CA 1
ATOM 784 C C . ASP A 1 103 ? 24.468 -9.169 -51.686 1.00 73.94 103 ASP A C 1
ATOM 786 O O . ASP A 1 103 ? 24.369 -8.473 -50.674 1.00 73.94 103 ASP A O 1
ATOM 790 N N . GLU A 1 104 ? 23.393 -9.627 -52.326 1.00 75.00 104 GLU A N 1
ATOM 791 C CA . GLU A 1 104 ? 22.009 -9.395 -51.904 1.00 75.00 104 GLU A CA 1
ATOM 792 C C . GLU A 1 104 ? 21.670 -10.151 -50.621 1.00 75.00 104 GLU A C 1
ATOM 794 O O . GLU A 1 104 ? 21.077 -9.577 -49.708 1.00 75.00 104 GLU A O 1
ATOM 799 N N . TRP A 1 105 ? 22.142 -11.391 -50.478 1.00 79.06 105 TRP A N 1
ATOM 800 C CA . TRP A 1 105 ? 21.997 -12.163 -49.245 1.00 79.06 105 TRP A CA 1
ATOM 801 C C . TRP A 1 105 ? 22.730 -11.508 -48.064 1.00 79.06 105 TRP A C 1
ATOM 803 O O . TRP A 1 105 ? 22.185 -11.410 -46.959 1.00 79.06 105 TRP A O 1
ATOM 813 N N . HIS A 1 106 ? 23.941 -10.985 -48.291 1.00 79.06 106 HIS A N 1
ATOM 814 C CA . HIS A 1 106 ? 24.673 -10.227 -47.272 1.00 79.06 106 HIS A CA 1
ATOM 815 C C . HIS A 1 106 ? 23.980 -8.907 -46.905 1.00 79.06 106 HIS A C 1
ATOM 817 O O . HIS A 1 106 ? 23.935 -8.556 -45.720 1.00 79.06 106 HIS A O 1
ATOM 823 N N . ARG A 1 107 ? 23.429 -8.174 -47.883 1.00 83.94 107 ARG A N 1
ATOM 824 C CA . ARG A 1 107 ? 22.645 -6.952 -47.635 1.00 83.94 107 ARG A CA 1
ATOM 825 C C . ARG A 1 107 ? 21.386 -7.261 -46.830 1.00 83.94 107 ARG A C 1
ATOM 827 O O . ARG A 1 107 ? 21.202 -6.652 -45.775 1.00 83.94 107 ARG A O 1
ATOM 834 N N . GLN A 1 108 ? 20.591 -8.244 -47.250 1.00 82.50 108 GLN A N 1
ATOM 835 C CA . GLN A 1 108 ? 19.346 -8.612 -46.577 1.00 82.50 108 GLN A CA 1
ATOM 836 C C . GLN A 1 108 ? 19.595 -8.990 -45.119 1.00 82.50 108 GLN A C 1
ATOM 838 O O . GLN A 1 108 ? 18.974 -8.427 -44.225 1.00 82.50 108 GLN A O 1
ATOM 843 N N . ARG A 1 109 ? 20.590 -9.841 -44.840 1.00 89.06 109 ARG A N 1
ATOM 844 C CA . ARG A 1 109 ? 20.950 -10.196 -43.457 1.00 89.06 109 ARG A CA 1
ATOM 845 C C . ARG A 1 109 ? 21.340 -8.991 -42.612 1.00 89.06 109 ARG A C 1
ATOM 847 O O . ARG A 1 109 ? 20.933 -8.912 -41.455 1.00 89.06 109 ARG A O 1
ATOM 854 N N . LYS A 1 110 ? 22.111 -8.049 -43.165 1.00 88.88 110 LYS A N 1
ATOM 855 C CA . LYS A 1 110 ? 22.475 -6.811 -42.458 1.00 88.88 110 LYS A CA 1
ATOM 856 C C . LYS A 1 110 ? 21.240 -5.957 -42.162 1.00 88.88 110 LYS A C 1
ATOM 858 O O . LYS A 1 110 ? 21.134 -5.439 -41.053 1.00 88.88 110 LYS A O 1
ATOM 863 N N . HIS A 1 111 ? 20.313 -5.818 -43.111 1.00 88.88 111 HIS A N 1
ATOM 864 C CA . HIS A 1 111 ? 19.062 -5.079 -42.913 1.00 88.88 111 HIS A CA 1
ATOM 865 C C . HIS A 1 111 ? 18.155 -5.754 -41.885 1.00 88.88 111 HIS A C 1
ATOM 867 O O . HIS A 1 111 ? 17.726 -5.098 -40.938 1.00 88.88 111 HIS A O 1
ATOM 873 N N . THR A 1 112 ? 17.949 -7.067 -41.993 1.00 91.62 112 THR A N 1
ATOM 874 C CA . THR A 1 112 ? 17.184 -7.844 -41.014 1.00 91.62 112 THR A CA 1
ATOM 875 C C . THR A 1 112 ? 17.795 -7.734 -39.618 1.00 91.62 112 THR A C 1
ATOM 877 O O . THR A 1 112 ? 17.078 -7.485 -38.657 1.00 91.62 112 THR A O 1
ATOM 880 N N . HIS A 1 113 ? 19.120 -7.841 -39.482 1.00 94.12 113 HIS A N 1
ATOM 881 C CA . HIS A 1 113 ? 19.783 -7.709 -38.183 1.00 94.12 113 HIS A CA 1
ATOM 882 C C . HIS A 1 113 ? 19.616 -6.307 -37.571 1.00 94.12 113 HIS A C 1
ATOM 884 O O . HIS A 1 113 ? 19.353 -6.180 -36.376 1.00 94.12 113 HIS A O 1
ATOM 890 N N . LYS A 1 114 ? 19.707 -5.249 -38.389 1.00 96.31 114 LYS A N 1
ATOM 891 C CA . LYS A 1 114 ? 19.431 -3.871 -37.951 1.00 96.31 114 LYS A CA 1
ATOM 892 C C . LYS A 1 114 ? 17.986 -3.691 -37.493 1.00 96.31 114 LYS A C 1
ATOM 894 O O . LYS A 1 114 ? 17.751 -3.034 -36.485 1.00 96.31 114 LYS A O 1
ATOM 899 N N . GLU A 1 115 ? 17.039 -4.268 -38.224 1.00 95.25 115 GLU A N 1
ATOM 900 C CA . GLU A 1 115 ? 15.613 -4.208 -37.904 1.00 95.25 115 GLU A CA 1
ATOM 901 C C . GLU A 1 115 ? 15.297 -4.927 -36.586 1.00 95.25 115 GLU A C 1
ATOM 903 O O . GLU A 1 115 ? 14.605 -4.375 -35.731 1.00 95.25 115 GLU A O 1
ATOM 908 N N . VAL A 1 116 ? 15.873 -6.114 -36.374 1.00 95.06 116 VAL A N 1
ATOM 909 C CA . VAL A 1 116 ? 15.759 -6.855 -35.107 1.00 95.06 116 VAL A CA 1
ATOM 910 C C . VAL A 1 116 ? 16.271 -6.011 -33.939 1.00 95.06 116 VAL A C 1
ATOM 912 O O . VAL A 1 116 ? 15.581 -5.853 -32.931 1.00 95.06 116 VAL A O 1
ATOM 915 N N . GLU A 1 117 ? 17.448 -5.403 -34.079 1.00 96.88 117 GLU A N 1
ATOM 916 C CA . GLU A 1 117 ? 18.015 -4.571 -33.016 1.00 96.88 117 GLU A CA 1
ATOM 917 C C . GLU A 1 117 ? 17.218 -3.270 -32.799 1.00 96.88 117 GLU A C 1
ATOM 919 O O . GLU A 1 117 ? 17.054 -2.833 -31.658 1.00 96.88 117 GLU A O 1
ATOM 924 N N . ARG A 1 118 ? 16.652 -2.667 -33.855 1.00 97.44 118 ARG A N 1
ATOM 925 C CA . ARG A 1 118 ? 15.737 -1.519 -33.740 1.00 97.44 118 ARG A CA 1
ATOM 926 C C . ARG A 1 118 ? 14.504 -1.886 -32.911 1.00 97.44 118 ARG A C 1
ATOM 928 O O . ARG A 1 118 ? 14.213 -1.194 -31.936 1.00 97.44 118 ARG A O 1
ATOM 935 N N . ARG A 1 119 ? 13.832 -2.998 -33.235 1.00 97.00 119 ARG A N 1
ATOM 936 C CA . ARG A 1 119 ? 12.656 -3.485 -32.489 1.00 97.00 119 ARG A CA 1
ATOM 937 C C . ARG A 1 119 ? 12.982 -3.781 -31.030 1.00 97.00 119 ARG A C 1
ATOM 939 O O . ARG A 1 119 ? 12.229 -3.390 -30.140 1.00 97.00 119 ARG A O 1
ATOM 946 N N . ARG A 1 120 ? 14.132 -4.405 -30.758 1.00 97.88 120 ARG A N 1
ATOM 947 C CA . ARG A 1 120 ? 14.607 -4.635 -29.387 1.00 97.88 120 ARG A CA 1
ATOM 948 C C . ARG A 1 120 ? 14.764 -3.320 -28.620 1.00 97.88 120 ARG A C 1
ATOM 950 O O . ARG A 1 120 ? 14.276 -3.201 -27.496 1.00 97.88 120 ARG A O 1
ATOM 957 N N . ARG A 1 121 ? 15.413 -2.317 -29.221 1.00 97.81 121 ARG A N 1
ATOM 958 C CA . ARG A 1 121 ? 15.590 -0.990 -28.605 1.00 97.81 121 ARG A CA 1
ATOM 959 C C . ARG A 1 121 ? 14.260 -0.296 -28.345 1.00 97.81 121 ARG A C 1
ATOM 961 O O . ARG A 1 121 ? 14.103 0.320 -27.295 1.00 97.81 121 ARG A O 1
ATOM 968 N N . GLU A 1 122 ? 13.314 -0.395 -29.269 1.00 97.25 122 GLU A N 1
ATOM 969 C CA . GLU A 1 122 ? 11.968 0.157 -29.103 1.00 97.25 122 GLU A CA 1
ATOM 970 C C . GLU A 1 122 ? 11.219 -0.511 -27.961 1.00 97.25 122 GLU A C 1
ATOM 972 O O . GLU A 1 122 ? 10.717 0.196 -27.095 1.00 97.25 122 GLU A O 1
ATOM 977 N N . SER A 1 123 ? 11.238 -1.842 -27.886 1.00 96.44 123 SER A N 1
ATOM 978 C CA . SER A 1 123 ? 10.632 -2.587 -26.780 1.00 96.44 123 SER A CA 1
ATOM 979 C C . SER A 1 123 ? 11.201 -2.160 -25.425 1.00 96.44 123 SER A C 1
ATOM 981 O O . SER A 1 123 ? 10.441 -1.906 -24.492 1.00 96.44 123 SER A O 1
ATOM 983 N N . ILE A 1 124 ? 12.529 -2.024 -25.317 1.00 96.44 124 ILE A N 1
ATOM 984 C CA . ILE A 1 124 ? 13.188 -1.556 -24.087 1.00 96.44 124 ILE A CA 1
ATOM 985 C C . ILE A 1 124 ? 12.763 -0.120 -23.757 1.00 96.44 124 ILE A C 1
ATOM 987 O O . ILE A 1 124 ? 12.444 0.189 -22.612 1.00 96.44 124 ILE A O 1
ATOM 991 N N . ASN A 1 125 ? 12.745 0.770 -24.751 1.00 96.88 125 ASN A N 1
ATOM 992 C CA . ASN A 1 125 ? 12.361 2.165 -24.545 1.00 96.88 125 ASN A CA 1
ATOM 993 C C . ASN A 1 125 ? 10.901 2.300 -24.107 1.00 96.88 125 ASN A C 1
ATOM 995 O O . ASN A 1 125 ? 10.610 3.125 -23.244 1.00 96.88 125 ASN A O 1
ATOM 999 N N . THR A 1 126 ? 10.002 1.499 -24.676 1.00 97.06 126 THR A N 1
ATOM 1000 C CA . THR A 1 126 ? 8.597 1.442 -24.268 1.00 97.06 126 THR A CA 1
ATOM 1001 C C . THR A 1 126 ? 8.474 0.982 -22.820 1.00 97.06 126 THR A C 1
ATOM 1003 O O . THR A 1 126 ? 7.818 1.664 -22.039 1.00 97.06 126 THR A O 1
ATOM 1006 N N . GLY A 1 127 ? 9.177 -0.087 -22.426 1.00 96.44 127 GLY A N 1
ATOM 1007 C CA . GLY A 1 127 ? 9.176 -0.560 -21.037 1.00 96.44 127 GLY A CA 1
ATOM 1008 C C . GLY A 1 127 ? 9.678 0.491 -20.039 1.00 96.44 127 GLY A C 1
ATOM 1009 O O . GLY A 1 127 ? 9.070 0.690 -18.992 1.00 96.44 127 GLY A O 1
ATOM 1010 N N . ILE A 1 128 ? 10.736 1.237 -20.380 1.00 96.12 128 ILE A N 1
ATOM 1011 C CA . ILE A 1 128 ? 11.242 2.324 -19.521 1.00 96.12 128 ILE A CA 1
ATOM 1012 C C . ILE A 1 128 ? 10.212 3.455 -19.375 1.00 96.12 128 ILE A C 1
ATOM 1014 O O . ILE A 1 128 ? 10.076 4.015 -18.290 1.00 96.12 128 ILE A O 1
ATOM 1018 N N . ARG A 1 129 ? 9.480 3.801 -20.441 1.00 95.06 129 ARG A N 1
ATOM 1019 C CA . ARG A 1 129 ? 8.438 4.841 -20.374 1.00 95.06 129 ARG A CA 1
ATOM 1020 C C . ARG A 1 129 ? 7.255 4.406 -19.515 1.00 95.06 129 ARG A C 1
ATOM 1022 O O . ARG A 1 129 ? 6.831 5.178 -18.668 1.00 95.06 129 ARG A O 1
ATOM 1029 N N . GLN A 1 130 ? 6.795 3.165 -19.674 1.00 95.44 130 GLN A N 1
ATOM 1030 C CA . GLN A 1 130 ? 5.736 2.599 -18.832 1.00 95.44 130 GLN A CA 1
ATOM 1031 C C . GLN A 1 130 ? 6.137 2.593 -17.355 1.00 95.44 130 GLN A C 1
ATOM 1033 O O . GLN A 1 130 ? 5.346 2.966 -16.497 1.00 95.44 130 GLN A O 1
ATOM 1038 N N . LEU A 1 131 ? 7.391 2.238 -17.053 1.00 95.81 131 LEU A N 1
ATOM 1039 C CA . LEU A 1 131 ? 7.902 2.317 -15.688 1.00 95.81 131 LEU A CA 1
ATOM 1040 C C . LEU A 1 131 ? 7.854 3.753 -15.150 1.00 95.81 131 LEU A C 1
ATOM 1042 O O . LEU A 1 131 ? 7.435 3.950 -14.018 1.00 95.81 131 LEU A O 1
ATOM 1046 N N . ALA A 1 132 ? 8.231 4.751 -15.954 1.00 95.62 132 ALA A N 1
ATOM 1047 C CA . ALA A 1 132 ? 8.197 6.156 -15.549 1.00 95.62 132 ALA A CA 1
ATOM 1048 C C . ALA A 1 132 ? 6.779 6.677 -15.244 1.00 95.62 132 ALA A C 1
ATOM 1050 O O . ALA A 1 132 ? 6.636 7.556 -14.397 1.00 95.62 132 ALA A O 1
ATOM 1051 N N . GLU A 1 133 ? 5.745 6.148 -15.905 1.00 94.38 133 GLU A N 1
ATOM 1052 C CA . GLU A 1 133 ? 4.339 6.517 -15.670 1.00 94.38 133 GLU A CA 1
ATOM 1053 C C . GLU A 1 133 ? 3.807 6.026 -14.318 1.00 94.38 133 GLU A C 1
ATOM 1055 O O . GLU A 1 133 ? 2.945 6.677 -13.734 1.00 94.38 133 GLU A O 1
ATOM 1060 N N . LEU A 1 134 ? 4.335 4.909 -13.805 1.00 93.94 134 LEU A N 1
ATOM 1061 C CA . LEU A 1 134 ? 3.963 4.354 -12.498 1.00 93.94 134 LEU A CA 1
ATOM 1062 C C . LEU A 1 134 ? 4.654 5.062 -11.326 1.00 93.94 134 LEU A C 1
ATOM 1064 O O . LEU A 1 134 ? 4.291 4.840 -10.171 1.00 93.94 134 LEU A O 1
ATOM 1068 N N . LEU A 1 135 ? 5.671 5.881 -11.602 1.00 94.81 135 LEU A N 1
ATOM 1069 C CA . LEU A 1 135 ? 6.387 6.614 -10.566 1.00 94.81 135 LEU A CA 1
ATOM 1070 C C . LEU A 1 135 ? 5.640 7.903 -10.196 1.00 94.81 135 LEU A C 1
ATOM 1072 O O . LEU A 1 135 ? 5.079 8.562 -11.072 1.00 94.81 135 LEU A O 1
ATOM 1076 N N . PRO A 1 136 ? 5.725 8.356 -8.930 1.00 91.75 136 PRO A N 1
ATOM 1077 C CA . PRO A 1 136 ? 5.085 9.598 -8.483 1.00 91.75 136 PRO A CA 1
ATOM 1078 C C . PRO A 1 136 ? 5.524 10.847 -9.260 1.00 91.75 136 PRO A C 1
ATOM 1080 O O . PRO A 1 136 ? 4.807 11.844 -9.310 1.00 91.75 136 PRO A O 1
ATOM 1083 N N . ARG A 1 137 ? 6.720 10.812 -9.858 1.00 88.56 137 ARG A N 1
ATOM 1084 C CA . ARG A 1 137 ? 7.237 11.874 -10.717 1.00 88.56 137 ARG A C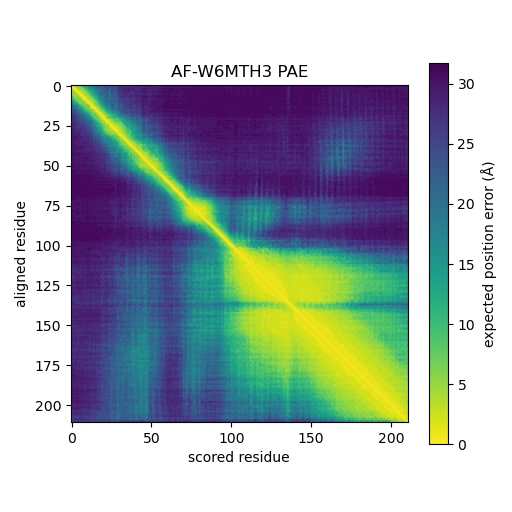A 1
ATOM 1085 C C . ARG A 1 137 ? 7.724 11.289 -12.031 1.00 88.56 137 ARG A C 1
ATOM 1087 O O . ARG A 1 137 ? 8.647 10.477 -12.047 1.00 88.56 137 ARG A O 1
ATOM 1094 N N . GLN A 1 138 ? 7.155 11.792 -13.119 1.00 84.62 138 GLN A N 1
ATOM 1095 C CA . GLN A 1 138 ? 7.549 11.426 -14.471 1.00 84.62 138 GLN A CA 1
ATOM 1096 C C . GLN A 1 138 ? 8.911 12.048 -14.808 1.00 84.62 138 GLN A C 1
ATOM 1098 O O . GLN A 1 138 ? 9.062 13.271 -14.826 1.00 84.62 138 GLN A O 1
ATOM 1103 N N . ASP A 1 139 ? 9.904 11.201 -15.073 1.00 87.25 139 ASP A N 1
ATOM 1104 C CA . ASP A 1 139 ? 11.212 11.601 -15.594 1.00 87.25 139 ASP A CA 1
ATOM 1105 C C . ASP A 1 139 ? 11.399 11.103 -17.027 1.00 87.25 139 ASP A C 1
ATOM 1107 O O . ASP A 1 139 ? 1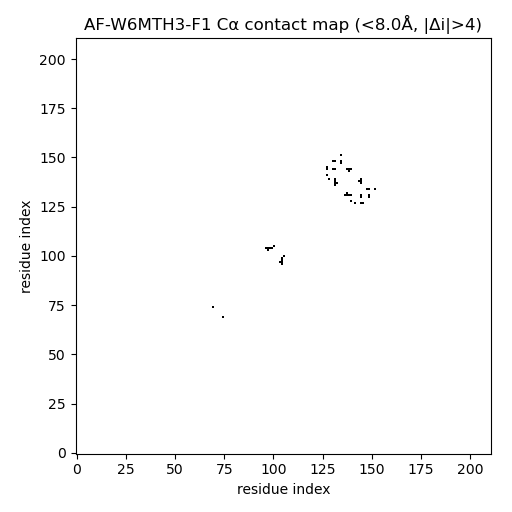0.886 10.060 -17.427 1.00 87.25 139 ASP A O 1
ATOM 1111 N N . THR A 1 140 ? 12.220 11.818 -17.793 1.00 87.94 140 THR A N 1
ATOM 1112 C CA . THR A 1 140 ? 12.595 11.442 -19.165 1.00 87.94 140 THR A CA 1
ATOM 1113 C C . THR A 1 140 ? 13.975 10.783 -19.250 1.00 87.94 140 THR A C 1
ATOM 1115 O O . THR A 1 140 ? 14.309 10.153 -20.256 1.00 87.94 140 THR A O 1
ATOM 1118 N N . ASN A 1 141 ? 14.792 10.896 -18.197 1.00 94.69 141 ASN A N 1
ATOM 1119 C CA . ASN A 1 141 ? 16.129 10.315 -18.145 1.00 94.69 141 ASN A CA 1
ATOM 1120 C C . ASN A 1 141 ? 16.069 8.843 -17.717 1.00 94.69 141 ASN A C 1
ATOM 1122 O O . ASN A 1 141 ? 15.717 8.531 -16.582 1.00 94.69 141 ASN A O 1
ATOM 1126 N N . LYS A 1 142 ? 16.504 7.941 -18.605 1.00 94.00 142 LYS A N 1
ATOM 1127 C CA . LYS A 1 142 ? 16.493 6.486 -18.379 1.00 94.00 142 LYS A CA 1
ATOM 1128 C C . LYS A 1 142 ? 17.185 6.057 -17.082 1.00 94.00 142 LYS A C 1
ATOM 1130 O O . LYS A 1 142 ? 16.665 5.192 -16.390 1.00 94.00 142 LYS A O 1
ATOM 1135 N N . ALA A 1 143 ? 18.335 6.643 -16.748 1.00 94.94 143 ALA A N 1
ATOM 1136 C CA . ALA A 1 143 ? 19.070 6.278 -15.537 1.00 94.94 143 ALA A CA 1
ATOM 1137 C C . ALA A 1 143 ? 18.325 6.727 -14.270 1.00 94.94 143 ALA A C 1
ATOM 1139 O O . ALA A 1 143 ? 18.277 5.990 -13.289 1.00 94.94 143 ALA A O 1
ATOM 1140 N N . GLN A 1 144 ? 17.699 7.907 -14.312 1.00 95.44 144 GLN A N 1
ATOM 1141 C CA . GLN A 1 144 ? 16.916 8.426 -13.189 1.00 95.44 144 GLN A CA 1
ATOM 1142 C C . GLN A 1 144 ? 15.618 7.644 -12.990 1.00 95.44 144 GLN A C 1
ATOM 1144 O O . GLN A 1 144 ? 15.308 7.303 -11.855 1.00 95.44 144 GLN A O 1
ATOM 1149 N N . VAL A 1 145 ? 14.915 7.290 -14.074 1.00 95.69 145 VAL A N 1
ATOM 1150 C CA . VAL A 1 145 ? 13.719 6.431 -14.016 1.00 95.69 145 VAL A CA 1
ATOM 1151 C C . VAL A 1 145 ? 14.045 5.106 -13.328 1.00 95.69 145 VAL A C 1
ATOM 1153 O O . VAL A 1 145 ? 13.332 4.699 -12.417 1.00 95.69 145 VAL A O 1
ATOM 1156 N N . LEU A 1 146 ? 15.150 4.456 -13.711 1.00 96.12 146 LEU A N 1
ATOM 1157 C CA . LEU A 1 146 ? 15.570 3.197 -13.091 1.00 96.12 146 LEU A CA 1
ATOM 1158 C C . LEU A 1 146 ? 15.934 3.373 -11.609 1.00 96.12 146 LEU A C 1
ATOM 1160 O O . LEU A 1 146 ? 15.480 2.589 -10.781 1.00 96.12 146 LEU A O 1
ATOM 1164 N N . GLY A 1 147 ? 16.708 4.406 -11.263 1.00 95.56 147 GLY A N 1
ATOM 1165 C CA . GLY A 1 147 ? 17.078 4.686 -9.872 1.00 95.56 147 GLY A CA 1
ATOM 1166 C C . GLY A 1 147 ? 15.861 4.959 -8.984 1.00 95.56 147 GLY A C 1
ATOM 1167 O O . GLY A 1 147 ? 15.696 4.323 -7.943 1.00 95.56 147 GLY A O 1
ATOM 1168 N N . ARG A 1 148 ? 14.952 5.827 -9.440 1.00 95.38 148 ARG A N 1
ATOM 1169 C CA . ARG A 1 148 ? 13.726 6.161 -8.705 1.00 95.38 148 ARG A CA 1
ATOM 1170 C C . ARG A 1 148 ? 12.756 4.997 -8.608 1.00 95.38 148 ARG A C 1
ATOM 1172 O O . ARG A 1 148 ? 12.087 4.875 -7.593 1.00 95.38 148 ARG A O 1
ATOM 1179 N N . ALA A 1 149 ? 12.68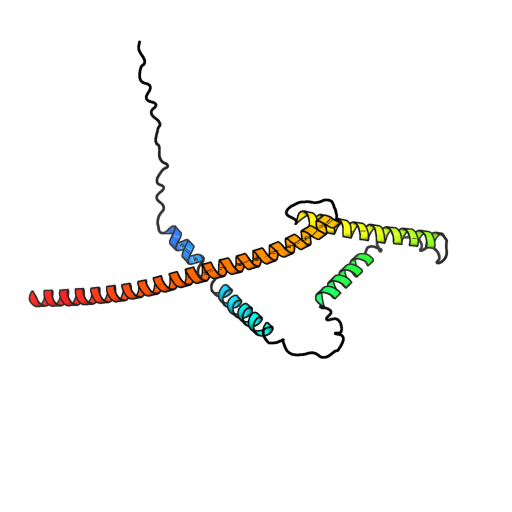6 4.129 -9.614 1.00 97.25 149 ALA A N 1
ATOM 1180 C CA . ALA A 1 149 ? 11.876 2.921 -9.517 1.00 97.25 149 ALA A CA 1
ATOM 1181 C C . ALA A 1 149 ? 12.360 2.001 -8.393 1.00 97.25 149 ALA A C 1
ATOM 1183 O O . ALA A 1 149 ? 11.544 1.490 -7.631 1.00 97.25 149 ALA A O 1
ATOM 1184 N N . VAL A 1 150 ? 13.676 1.837 -8.234 1.00 96.62 150 VAL A N 1
ATOM 1185 C CA . VAL A 1 150 ? 14.238 1.046 -7.130 1.00 96.62 150 VAL A CA 1
ATOM 1186 C C . VAL A 1 150 ? 13.906 1.673 -5.776 1.00 96.62 150 VAL A C 1
ATOM 1188 O O . VAL A 1 150 ? 13.490 0.964 -4.861 1.00 96.62 150 VAL A O 1
ATOM 1191 N N . GLU A 1 151 ? 14.074 2.989 -5.639 1.00 96.38 151 GLU A N 1
ATOM 1192 C CA . GLU A 1 151 ? 13.722 3.718 -4.414 1.00 96.38 151 GLU A CA 1
ATOM 1193 C C . GLU A 1 151 ? 12.230 3.603 -4.097 1.00 96.38 151 GLU A C 1
ATOM 1195 O O . GLU A 1 151 ? 11.862 3.280 -2.970 1.00 96.38 151 GLU A O 1
ATOM 1200 N N . TYR A 1 152 ? 11.373 3.791 -5.099 1.00 97.69 152 TYR A N 1
ATOM 1201 C CA . TYR A 1 152 ? 9.929 3.744 -4.926 1.00 97.69 152 TYR A CA 1
ATOM 1202 C C . TYR A 1 152 ? 9.438 2.344 -4.551 1.00 97.69 152 TYR A C 1
ATOM 1204 O O . TYR A 1 152 ? 8.621 2.211 -3.648 1.00 97.69 152 TYR A O 1
ATOM 1212 N N . ILE A 1 153 ? 9.990 1.282 -5.149 1.00 97.50 153 ILE A N 1
ATOM 1213 C CA . ILE A 1 153 ? 9.683 -0.100 -4.742 1.00 97.50 153 ILE A CA 1
ATOM 1214 C C . ILE A 1 153 ? 10.061 -0.336 -3.273 1.00 97.50 153 ILE A C 1
ATOM 1216 O O . ILE A 1 153 ? 9.306 -0.980 -2.547 1.00 97.50 153 ILE A O 1
ATOM 1220 N N . LYS A 1 154 ? 11.207 0.180 -2.810 1.00 97.81 154 LYS A N 1
ATOM 1221 C CA . LYS A 1 154 ? 11.602 0.067 -1.395 1.00 97.81 154 LYS A CA 1
ATOM 1222 C C . LYS A 1 154 ? 10.631 0.811 -0.479 1.00 97.81 154 LYS A C 1
ATOM 1224 O O . LYS A 1 154 ? 10.188 0.236 0.507 1.00 97.81 154 LYS A O 1
ATOM 1229 N N . GLN A 1 155 ? 10.264 2.040 -0.837 1.00 97.12 155 GLN A N 1
ATOM 1230 C CA . GLN A 1 155 ? 9.293 2.837 -0.084 1.00 97.12 155 GLN A CA 1
ATOM 1231 C C . GLN A 1 155 ? 7.917 2.174 -0.034 1.00 97.12 155 GLN A C 1
ATOM 1233 O O . GLN A 1 155 ? 7.284 2.174 1.016 1.00 97.12 155 GLN A O 1
ATOM 1238 N N . LEU A 1 156 ? 7.455 1.588 -1.143 1.00 97.88 156 LEU A N 1
ATOM 1239 C CA . LEU A 1 156 ? 6.194 0.850 -1.186 1.00 97.88 156 LEU A CA 1
ATOM 1240 C C . LEU A 1 156 ? 6.216 -0.347 -0.235 1.00 97.88 156 LEU A C 1
ATOM 1242 O O . LEU A 1 156 ? 5.265 -0.517 0.516 1.00 97.88 156 LEU A O 1
ATOM 1246 N N . LYS A 1 157 ? 7.311 -1.119 -0.207 1.00 97.31 157 LYS A N 1
ATOM 1247 C CA . LYS A 1 157 ? 7.475 -2.241 0.733 1.00 97.31 157 LYS A CA 1
ATOM 1248 C C . LYS A 1 157 ? 7.487 -1.793 2.194 1.00 97.31 157 LYS A C 1
ATOM 1250 O O . LYS A 1 157 ? 6.867 -2.429 3.036 1.00 97.31 157 LYS A O 1
ATOM 1255 N N . GLU A 1 158 ? 8.187 -0.705 2.500 1.00 97.44 158 GLU A N 1
ATOM 1256 C CA . GLU A 1 158 ? 8.219 -0.147 3.856 1.00 97.44 158 GLU A CA 1
ATOM 1257 C C . GLU A 1 158 ? 6.838 0.378 4.273 1.00 97.44 158 GLU A C 1
ATOM 1259 O O . GLU A 1 158 ? 6.364 0.079 5.364 1.00 97.44 158 GLU A O 1
ATOM 1264 N N . THR A 1 159 ? 6.147 1.073 3.366 1.00 97.50 159 THR A N 1
ATOM 1265 C CA . THR A 1 159 ? 4.780 1.569 3.582 1.00 97.50 159 THR A CA 1
ATOM 1266 C C . THR A 1 159 ? 3.792 0.422 3.787 1.00 97.50 159 THR A C 1
ATOM 1268 O O . THR A 1 159 ? 2.943 0.495 4.669 1.00 97.50 159 THR A O 1
ATOM 1271 N N . GLU A 1 160 ? 3.895 -0.646 2.994 1.00 97.38 160 GLU A N 1
ATOM 1272 C CA . GLU A 1 160 ? 3.098 -1.864 3.155 1.00 97.38 160 GLU A CA 1
ATOM 1273 C C . GLU A 1 160 ? 3.326 -2.491 4.533 1.00 97.38 160 GLU A C 1
ATOM 1275 O O . GLU A 1 160 ? 2.358 -2.754 5.244 1.00 97.38 160 GLU A O 1
ATOM 1280 N N . ASN A 1 161 ? 4.584 -2.634 4.956 1.00 96.69 161 ASN A N 1
ATOM 1281 C CA . ASN A 1 161 ? 4.916 -3.148 6.282 1.00 96.69 161 ASN A CA 1
ATOM 1282 C C . ASN A 1 161 ? 4.325 -2.273 7.403 1.00 96.69 161 ASN A C 1
ATOM 1284 O O . ASN A 1 161 ? 3.654 -2.787 8.295 1.00 96.69 161 ASN A O 1
ATOM 1288 N N . SER A 1 162 ? 4.485 -0.948 7.329 1.00 97.56 162 SER A N 1
ATOM 1289 C CA . SER A 1 162 ? 3.884 -0.024 8.303 1.00 97.56 162 SER A CA 1
ATOM 1290 C C . SER A 1 162 ? 2.353 -0.078 8.315 1.00 97.56 162 SER A C 1
ATOM 1292 O O . SER A 1 162 ? 1.741 0.058 9.374 1.00 97.56 162 SER A O 1
ATOM 1294 N N . ASN A 1 163 ? 1.713 -0.289 7.162 1.00 97.81 163 ASN A N 1
ATOM 1295 C CA . ASN A 1 163 ? 0.262 -0.444 7.086 1.00 97.81 163 ASN A CA 1
ATOM 1296 C C . ASN A 1 163 ? -0.203 -1.737 7.762 1.00 97.81 163 ASN A C 1
ATOM 1298 O O . ASN A 1 163 ? -1.195 -1.708 8.488 1.00 97.81 163 ASN A O 1
ATOM 1302 N N . ILE A 1 164 ? 0.520 -2.843 7.559 1.00 97.38 164 ILE A N 1
ATOM 1303 C CA . ILE A 1 164 ? 0.242 -4.123 8.224 1.00 97.38 164 ILE A CA 1
ATOM 1304 C C . ILE A 1 164 ? 0.385 -3.969 9.740 1.00 97.38 164 ILE A C 1
ATOM 1306 O O . ILE A 1 164 ? -0.516 -4.363 10.480 1.00 97.38 164 ILE A O 1
ATOM 1310 N N . GLU A 1 165 ? 1.472 -3.355 10.213 1.00 97.38 165 GLU A N 1
ATOM 1311 C CA . GLU A 1 165 ? 1.698 -3.106 11.642 1.00 97.38 165 GLU A CA 1
ATOM 1312 C C . GLU A 1 165 ? 0.577 -2.255 12.246 1.00 97.38 165 GLU A C 1
ATOM 1314 O O . GLU A 1 165 ? -0.008 -2.621 13.266 1.00 97.38 165 GLU A O 1
ATOM 1319 N N . LYS A 1 166 ? 0.222 -1.147 11.585 1.00 98.06 166 LYS A N 1
ATOM 1320 C CA . LYS A 1 166 ? -0.856 -0.262 12.029 1.00 98.06 166 LYS A CA 1
ATOM 1321 C C . LYS A 1 166 ? -2.193 -0.997 12.102 1.00 98.06 166 LYS A C 1
ATOM 1323 O O . LYS A 1 166 ? -2.869 -0.915 13.125 1.00 98.06 166 LYS A O 1
ATOM 1328 N N . TRP A 1 167 ? -2.563 -1.714 11.042 1.00 97.88 167 TRP A N 1
ATOM 1329 C CA . TRP A 1 167 ? -3.811 -2.471 11.000 1.00 97.88 167 TRP A CA 1
ATOM 1330 C C . TRP A 1 167 ? -3.854 -3.539 12.096 1.00 97.88 167 TRP A C 1
ATOM 1332 O O . TRP A 1 167 ? -4.849 -3.644 12.806 1.00 97.88 167 TRP A O 1
ATOM 1342 N N . THR A 1 168 ? -2.754 -4.268 12.301 1.00 98.12 168 THR A N 1
ATOM 1343 C CA . THR A 1 168 ? -2.645 -5.302 13.341 1.00 98.12 168 THR A CA 1
ATOM 1344 C C . THR A 1 168 ? -2.849 -4.714 14.739 1.00 98.12 168 THR A C 1
ATOM 1346 O O . THR A 1 168 ? -3.581 -5.280 15.551 1.00 98.12 168 THR A O 1
ATOM 1349 N N . LEU A 1 169 ? -2.251 -3.552 15.024 1.00 98.19 169 LEU A N 1
ATOM 1350 C CA . LEU A 1 169 ? -2.438 -2.862 16.303 1.00 98.19 169 LEU A CA 1
ATOM 1351 C C . LEU A 1 169 ? -3.881 -2.379 16.489 1.00 98.19 169 LEU A C 1
ATOM 1353 O O . LEU A 1 169 ? -4.475 -2.607 17.542 1.00 98.19 169 LEU A O 1
ATOM 1357 N N . GLU A 1 170 ? -4.458 -1.733 15.473 1.00 97.62 170 GLU A N 1
ATOM 1358 C CA . GLU A 1 170 ? -5.848 -1.262 15.507 1.00 97.62 170 GLU A CA 1
ATOM 1359 C C . GLU A 1 170 ? -6.834 -2.422 15.705 1.00 97.62 170 GLU A C 1
ATOM 1361 O O . GLU A 1 170 ? -7.764 -2.319 16.512 1.00 97.62 170 GLU A O 1
ATOM 1366 N N . LYS A 1 171 ? -6.597 -3.545 15.021 1.00 97.94 171 LYS A N 1
ATOM 1367 C CA . LYS A 1 171 ? -7.378 -4.775 15.143 1.00 97.94 171 LYS A CA 1
ATOM 1368 C C . LYS A 1 171 ? -7.306 -5.340 16.559 1.00 97.94 171 LYS A C 1
ATOM 1370 O O . LYS A 1 171 ? -8.351 -5.538 17.171 1.00 97.94 171 LYS A O 1
ATOM 1375 N N . LEU A 1 172 ? -6.102 -5.497 17.114 1.00 98.31 172 LEU A N 1
ATOM 1376 C CA . LEU A 1 172 ? -5.903 -6.005 18.474 1.00 98.31 172 LEU A CA 1
ATOM 1377 C C . LEU A 1 172 ? -6.625 -5.146 19.524 1.00 98.31 172 LEU A C 1
ATOM 1379 O O . LEU A 1 172 ? -7.297 -5.676 20.407 1.00 98.31 172 LEU A O 1
ATOM 1383 N N . ILE A 1 173 ? -6.514 -3.818 19.419 1.00 98.00 173 ILE A N 1
ATOM 1384 C CA . ILE A 1 173 ? -7.171 -2.882 20.345 1.00 98.00 173 ILE A CA 1
ATOM 1385 C C . ILE A 1 173 ? -8.693 -2.989 20.233 1.00 98.00 173 ILE A C 1
ATOM 1387 O O . ILE A 1 173 ? -9.395 -3.003 21.246 1.00 98.00 173 ILE A O 1
ATOM 1391 N N . THR A 1 174 ? -9.209 -3.072 19.008 1.00 97.75 174 THR A N 1
ATOM 1392 C CA . THR A 1 174 ? -10.651 -3.178 18.772 1.00 97.75 174 THR A CA 1
ATOM 1393 C C . THR A 1 174 ? -11.193 -4.503 19.295 1.00 97.75 174 THR A C 1
ATOM 1395 O O . THR A 1 174 ? -12.214 -4.511 19.978 1.00 97.75 174 THR A O 1
ATOM 1398 N N . ASP A 1 175 ? -10.493 -5.610 19.053 1.00 98.06 175 ASP A N 1
ATOM 1399 C CA . ASP A 1 175 ? -10.894 -6.932 19.533 1.00 98.06 175 ASP A CA 1
ATOM 1400 C C . ASP A 1 175 ? -10.863 -7.005 21.067 1.00 98.06 175 ASP A C 1
ATOM 1402 O O . ASP A 1 175 ? -11.788 -7.542 21.683 1.00 98.06 175 ASP A O 1
ATOM 1406 N N . GLN A 1 176 ? -9.863 -6.384 21.703 1.00 98.25 176 GLN A N 1
ATOM 1407 C CA . GLN A 1 176 ? -9.809 -6.250 23.158 1.00 98.25 176 GLN A CA 1
ATOM 1408 C C . GLN A 1 176 ? -11.009 -5.452 23.693 1.00 98.25 176 GLN A C 1
ATOM 1410 O O . GLN A 1 176 ? -11.691 -5.907 24.611 1.00 98.25 176 GLN A O 1
ATOM 1415 N N . ALA A 1 177 ? -11.322 -4.300 23.091 1.00 98.19 177 ALA A N 1
ATOM 1416 C CA . ALA A 1 177 ? -12.469 -3.486 23.489 1.00 98.19 177 ALA A CA 1
ATOM 1417 C C . ALA A 1 177 ? -13.803 -4.233 23.299 1.00 98.19 177 ALA A C 1
ATOM 1419 O O . ALA A 1 177 ? -14.679 -4.174 24.163 1.00 98.19 177 ALA A O 1
ATOM 1420 N N . VAL A 1 178 ? -13.958 -4.975 22.199 1.00 98.12 178 VAL A N 1
ATOM 1421 C CA . VAL A 1 178 ? -15.136 -5.819 21.945 1.00 98.12 178 VAL A CA 1
ATOM 1422 C C . VAL A 1 178 ? -15.263 -6.912 23.007 1.00 98.12 178 VAL A C 1
ATOM 1424 O O . VAL A 1 178 ? -16.357 -7.114 23.534 1.00 98.12 178 VAL A O 1
ATOM 1427 N N . SER A 1 179 ? -14.165 -7.577 23.369 1.00 98.19 179 SER A N 1
ATOM 1428 C CA . SER A 1 179 ? -14.140 -8.606 24.417 1.00 98.19 179 SER A CA 1
ATOM 1429 C C . SER A 1 179 ? -14.529 -8.048 25.793 1.00 98.19 179 SER A C 1
ATOM 1431 O O . SER A 1 179 ? -15.342 -8.635 26.518 1.00 98.19 179 SER A O 1
ATOM 1433 N N . GLU A 1 180 ? -14.016 -6.867 26.142 1.00 98.06 180 GLU A N 1
ATOM 1434 C CA . GLU A 1 180 ? -14.362 -6.173 27.385 1.00 98.06 180 GLU A CA 1
ATOM 1435 C C . GLU A 1 180 ? -15.837 -5.757 27.421 1.00 98.06 180 GLU A C 1
ATOM 1437 O O . GLU A 1 180 ? -16.524 -5.984 28.424 1.00 98.06 180 GLU A O 1
ATOM 1442 N N . LEU A 1 181 ? -16.353 -5.203 26.319 1.00 98.06 181 LEU A N 1
ATOM 1443 C CA . LEU A 1 181 ? -17.764 -4.844 26.186 1.00 98.06 181 LEU A CA 1
ATOM 1444 C C . LEU A 1 181 ? -18.672 -6.074 26.259 1.00 98.06 181 LEU A C 1
ATOM 1446 O O . LEU A 1 181 ? -19.690 -6.021 26.949 1.00 98.06 181 LEU A O 1
ATOM 1450 N N . ALA A 1 182 ? -18.308 -7.182 25.608 1.00 97.56 182 ALA A N 1
ATOM 1451 C CA . ALA A 1 182 ? -19.047 -8.441 25.677 1.00 97.56 182 ALA A CA 1
ATOM 1452 C C . ALA A 1 182 ? -19.106 -8.969 27.119 1.00 97.56 182 ALA A C 1
ATOM 1454 O O . ALA A 1 182 ? -20.186 -9.244 27.639 1.00 97.56 182 ALA A O 1
ATOM 1455 N N . THR A 1 183 ? -17.962 -8.984 27.807 1.00 97.81 183 THR A N 1
ATOM 1456 C CA . THR A 1 183 ? -17.869 -9.398 29.214 1.00 97.81 183 THR A CA 1
ATOM 1457 C C . THR A 1 183 ? -18.716 -8.508 30.130 1.00 97.81 183 THR A C 1
ATOM 1459 O O . THR A 1 183 ? -19.391 -8.999 31.036 1.00 97.81 183 THR A O 1
ATOM 1462 N N . SER A 1 184 ? -18.694 -7.190 29.917 1.00 97.50 184 SER A N 1
ATOM 1463 C CA . SER A 1 184 ? -19.520 -6.240 30.672 1.00 97.50 184 SER A CA 1
ATOM 1464 C C . SER A 1 184 ? -21.015 -6.455 30.412 1.00 97.50 184 SER A C 1
ATOM 1466 O O . SER A 1 184 ? -21.817 -6.485 31.345 1.00 97.50 184 SER A O 1
ATOM 1468 N N . ASN A 1 185 ? -21.392 -6.686 29.153 1.00 97.75 185 ASN A N 1
ATOM 1469 C CA . ASN A 1 185 ? -22.769 -6.961 28.760 1.00 97.75 185 ASN A CA 1
ATOM 1470 C C . ASN A 1 185 ? -23.307 -8.233 29.431 1.00 97.75 185 ASN A C 1
ATOM 1472 O O . ASN A 1 185 ? -24.413 -8.225 29.969 1.00 97.75 185 ASN A O 1
ATOM 1476 N N . ASP A 1 186 ? -22.508 -9.300 29.467 1.00 97.69 186 ASP A N 1
ATOM 1477 C CA . ASP A 1 186 ? -22.895 -10.555 30.109 1.00 97.69 186 ASP A CA 1
ATOM 1478 C C . ASP A 1 186 ? -23.051 -10.406 31.626 1.00 97.69 186 ASP A C 1
ATOM 1480 O O . ASP A 1 186 ? -24.024 -10.903 32.193 1.00 97.69 186 ASP A O 1
ATOM 1484 N N . LYS A 1 187 ? -22.177 -9.636 32.286 1.00 97.06 187 LYS A N 1
ATOM 1485 C CA . LYS A 1 187 ? -22.346 -9.293 33.710 1.00 97.06 187 LYS A CA 1
ATOM 1486 C C . LYS A 1 187 ? -23.656 -8.549 33.963 1.00 97.06 187 LYS A C 1
ATOM 1488 O O . LYS A 1 187 ? -24.413 -8.934 34.852 1.00 97.06 187 LYS A O 1
ATOM 1493 N N . LEU A 1 188 ? -23.959 -7.535 33.153 1.00 96.69 188 LEU A N 1
ATOM 1494 C CA . LEU A 1 188 ? -25.194 -6.761 33.284 1.00 96.69 188 LEU A CA 1
ATOM 1495 C C . LEU A 1 188 ? -26.442 -7.618 33.042 1.00 96.69 188 LEU A C 1
ATOM 1497 O O . LEU A 1 188 ? -27.429 -7.460 33.754 1.00 96.69 188 LEU A O 1
ATOM 1501 N N . LYS A 1 189 ? -26.408 -8.559 32.089 1.00 97.00 189 LYS A N 1
ATOM 1502 C CA . LYS A 1 189 ? -27.503 -9.524 31.886 1.00 97.00 189 LYS A CA 1
ATOM 1503 C C . LYS A 1 189 ? -27.735 -10.388 33.126 1.00 97.00 189 LYS A C 1
ATOM 1505 O O . LYS A 1 189 ? -28.884 -10.569 33.525 1.00 97.00 189 LYS A O 1
ATOM 1510 N N . VAL A 1 190 ? -26.666 -10.886 33.751 1.00 97.31 190 VAL A N 1
ATOM 1511 C CA . VAL A 1 190 ? -26.753 -11.688 34.983 1.00 97.31 190 VAL A CA 1
ATOM 1512 C C . VAL A 1 190 ? -27.335 -10.865 36.138 1.00 97.31 190 VAL A C 1
ATOM 1514 O O . VAL A 1 190 ? -28.216 -11.340 36.857 1.00 97.31 190 VAL A O 1
ATOM 1517 N N . GLU A 1 191 ? -26.885 -9.621 36.314 1.00 96.38 191 GLU A N 1
ATOM 1518 C CA . GLU A 1 191 ? -27.412 -8.716 37.345 1.00 96.38 191 GLU A CA 1
ATOM 1519 C C . GLU A 1 191 ? -28.885 -8.367 37.113 1.00 96.38 191 GLU A C 1
ATOM 1521 O O . GLU A 1 191 ? -29.684 -8.399 38.053 1.00 96.38 191 GLU A O 1
ATOM 1526 N N . LEU A 1 192 ? -29.262 -8.101 35.861 1.00 96.56 192 LEU A N 1
ATOM 1527 C CA . LEU A 1 192 ? -30.640 -7.850 35.457 1.00 96.56 192 LEU A CA 1
ATOM 1528 C C . LEU A 1 192 ? -31.535 -9.055 35.782 1.00 96.56 192 LEU A C 1
ATOM 1530 O O . LEU A 1 192 ? -32.604 -8.893 36.369 1.00 96.56 192 LEU A O 1
ATOM 1534 N N . GLU A 1 193 ? -31.093 -10.271 35.452 1.00 96.62 193 GLU A N 1
ATOM 1535 C CA . GLU A 1 193 ? -31.834 -11.496 35.760 1.00 96.62 193 GLU A CA 1
ATOM 1536 C C . GLU A 1 193 ? -31.996 -11.697 37.272 1.00 96.62 193 GLU A C 1
ATOM 1538 O O . GLU A 1 193 ? -33.090 -12.016 37.748 1.00 96.62 193 GLU A O 1
ATOM 1543 N N . LYS A 1 194 ? -30.936 -11.453 38.049 1.00 96.69 194 LYS A N 1
ATOM 1544 C CA . LYS A 1 194 ? -30.990 -11.513 39.513 1.00 96.69 194 LYS A CA 1
ATOM 1545 C C . LYS A 1 194 ? -32.008 -10.518 40.077 1.00 96.69 194 LYS A C 1
ATOM 1547 O O . LYS A 1 194 ? -32.850 -10.910 40.886 1.00 96.69 194 LYS A O 1
ATOM 1552 N N . ALA A 1 195 ? -31.976 -9.266 39.619 1.00 95.19 195 ALA A N 1
ATOM 1553 C CA . ALA A 1 195 ? -32.910 -8.227 40.045 1.00 95.19 195 ALA A CA 1
ATOM 1554 C C . ALA A 1 195 ? -34.364 -8.550 39.655 1.00 95.19 195 ALA A C 1
ATOM 1556 O O . ALA A 1 195 ? -35.288 -8.272 40.428 1.00 95.19 195 ALA A O 1
ATOM 1557 N N . TYR A 1 196 ? -34.591 -9.164 38.487 1.00 96.50 196 TYR A N 1
ATOM 1558 C CA . TYR A 1 196 ? -35.919 -9.635 38.084 1.00 96.50 196 TYR A CA 1
ATOM 1559 C C . TYR A 1 196 ? -36.438 -10.752 38.994 1.00 96.50 196 TYR A C 1
ATOM 1561 O O . TYR A 1 196 ? -37.580 -10.671 39.449 1.00 96.50 196 TYR A O 1
ATOM 1569 N N . ARG A 1 197 ? -35.605 -11.753 39.311 1.00 96.25 197 ARG A N 1
ATOM 1570 C CA . ARG A 1 197 ? -35.972 -12.847 40.229 1.00 96.25 197 ARG A CA 1
ATOM 1571 C C . ARG A 1 197 ? -36.310 -12.329 41.629 1.00 96.25 197 ARG A C 1
ATOM 1573 O O . ARG A 1 197 ? -37.294 -12.763 42.226 1.00 96.25 197 ARG A O 1
ATOM 1580 N N . GLU A 1 198 ? -35.528 -11.383 42.144 1.00 95.81 198 GLU A N 1
ATOM 1581 C CA . GLU A 1 198 ? -35.772 -10.764 43.451 1.00 95.81 198 GLU A CA 1
ATOM 1582 C C . GLU A 1 198 ? -37.083 -9.966 43.471 1.00 95.81 198 GLU A C 1
ATOM 1584 O O . GLU A 1 198 ? -37.913 -10.162 44.360 1.00 95.81 198 GLU A O 1
ATOM 1589 N N . ASN A 1 199 ? -37.332 -9.147 42.443 1.00 94.94 199 ASN A N 1
ATOM 1590 C CA . ASN A 1 199 ? -38.605 -8.440 42.284 1.00 94.94 199 ASN A CA 1
ATOM 1591 C C . ASN A 1 199 ? -39.799 -9.398 42.235 1.00 94.94 199 ASN A C 1
ATOM 1593 O O . ASN A 1 199 ? -40.843 -9.119 42.823 1.00 94.94 199 ASN A O 1
ATOM 1597 N N . GLU A 1 200 ? -39.672 -10.517 41.525 1.00 95.88 200 GLU A N 1
ATOM 1598 C CA . GLU A 1 200 ? -40.731 -11.519 41.450 1.00 95.88 200 GLU A CA 1
ATOM 1599 C C . GLU A 1 200 ? -40.990 -12.173 42.815 1.00 95.88 200 GLU A C 1
ATOM 1601 O O . GLU A 1 200 ? -42.145 -12.312 43.221 1.00 95.88 200 GLU A O 1
ATOM 1606 N N . SER A 1 201 ? -39.932 -12.505 43.559 1.00 95.31 201 SER A N 1
ATOM 1607 C CA . SER A 1 201 ? -40.038 -13.040 44.920 1.00 95.31 201 SER A CA 1
ATOM 1608 C C . SER A 1 201 ? -40.740 -12.063 45.866 1.00 95.31 201 SER A C 1
ATOM 1610 O O . SER A 1 201 ? -41.673 -12.449 46.569 1.00 95.31 201 SER A O 1
ATOM 1612 N N . LEU A 1 202 ? -40.339 -10.788 45.856 1.00 94.44 202 LEU A N 1
ATOM 1613 C CA . LEU A 1 202 ? -40.948 -9.749 46.690 1.00 94.44 202 LEU A CA 1
ATOM 1614 C C . LEU A 1 202 ? -42.424 -9.531 46.338 1.00 94.44 202 LEU A C 1
ATOM 1616 O O . LEU A 1 202 ? -43.259 -9.421 47.233 1.00 94.44 202 LEU A O 1
ATOM 1620 N N . LYS A 1 203 ? -42.773 -9.531 45.045 1.00 94.12 203 LYS A N 1
ATOM 1621 C CA . LYS A 1 203 ? -44.175 -9.458 44.602 1.00 94.12 203 LYS A CA 1
ATOM 1622 C C . LYS A 1 203 ? -45.000 -10.628 45.135 1.00 94.12 203 LYS A C 1
ATOM 1624 O O . LYS A 1 203 ? -46.104 -10.405 45.622 1.00 94.12 203 LYS A O 1
ATOM 1629 N N . ARG A 1 204 ? -44.475 -11.858 45.076 1.00 93.88 204 ARG A N 1
ATOM 1630 C CA . ARG A 1 204 ? -45.163 -13.045 45.613 1.00 93.88 204 ARG A CA 1
ATOM 1631 C C . ARG A 1 204 ? -45.387 -12.942 47.122 1.00 93.88 204 ARG A C 1
ATOM 1633 O O . ARG A 1 204 ? -46.474 -13.275 47.584 1.00 93.88 204 ARG A O 1
ATOM 1640 N N . GLU A 1 205 ? -44.401 -12.456 47.873 1.00 94.50 205 GLU A N 1
ATOM 1641 C CA . GLU A 1 205 ? -44.531 -12.297 49.326 1.00 94.50 205 GLU A CA 1
ATOM 1642 C C . GLU A 1 205 ? -45.539 -11.202 49.697 1.00 94.50 205 GLU A C 1
ATOM 1644 O O . GLU A 1 205 ? -46.384 -11.406 50.565 1.00 94.50 205 GLU A O 1
ATOM 1649 N N . ILE A 1 206 ? -45.535 -10.075 48.979 1.00 93.38 206 ILE A N 1
ATOM 1650 C CA . ILE A 1 206 ? -46.552 -9.027 49.143 1.00 93.38 206 ILE A CA 1
ATOM 1651 C C . ILE A 1 206 ? -47.957 -9.590 48.892 1.00 93.38 206 ILE A C 1
ATOM 1653 O O . ILE A 1 206 ? -48.871 -9.327 49.669 1.00 93.38 206 ILE A O 1
ATOM 1657 N N . GLU A 1 207 ? -48.147 -10.374 47.830 1.00 93.38 207 GLU A N 1
ATOM 1658 C CA . GLU A 1 207 ? -49.443 -10.997 47.534 1.00 93.38 207 GLU A CA 1
ATOM 1659 C C . GLU A 1 207 ? -49.863 -12.028 48.587 1.00 93.38 207 GLU A C 1
ATOM 1661 O O . GLU A 1 207 ? -51.053 -12.172 48.867 1.00 93.38 207 GLU A O 1
ATOM 1666 N N . ARG A 1 208 ? -48.905 -12.720 49.212 1.00 93.50 208 ARG A N 1
ATOM 1667 C CA . ARG A 1 208 ? -49.174 -13.623 50.334 1.00 93.50 208 ARG A CA 1
ATOM 1668 C C . ARG A 1 208 ? -49.663 -12.865 51.566 1.00 93.50 208 ARG A C 1
ATOM 1670 O O . ARG A 1 208 ? -50.620 -13.306 52.185 1.00 93.50 208 ARG A O 1
ATOM 1677 N N . LEU A 1 209 ? -49.025 -11.743 51.901 1.00 91.62 209 LEU A N 1
ATOM 1678 C CA . LEU A 1 209 ? -49.368 -10.917 53.066 1.00 91.62 209 LEU A CA 1
ATOM 1679 C C . LEU A 1 209 ? -50.702 -10.169 52.925 1.00 91.62 209 LEU A C 1
ATOM 1681 O O . LEU A 1 209 ? -51.264 -9.731 53.923 1.00 91.62 209 LEU A O 1
ATOM 1685 N N . LYS A 1 210 ? -51.202 -9.995 51.698 1.00 87.88 210 LYS A N 1
ATOM 1686 C CA . LYS A 1 210 ? -52.511 -9.381 51.430 1.00 87.88 210 LYS A CA 1
ATOM 1687 C C . LYS A 1 210 ? -53.699 -10.334 51.615 1.00 87.88 210 LYS A C 1
ATOM 1689 O O . LYS A 1 210 ? -54.833 -9.860 51.566 1.00 87.88 210 LYS A O 1
ATOM 1694 N N . ARG A 1 211 ? -53.460 -11.642 51.745 1.00 62.16 211 ARG A N 1
ATOM 1695 C CA . ARG A 1 211 ? -54.498 -12.659 51.981 1.00 62.16 211 ARG A CA 1
ATOM 1696 C C . ARG A 1 211 ? -54.708 -12.884 53.468 1.00 62.16 211 ARG A C 1
ATOM 1698 O O . ARG A 1 211 ? -55.882 -13.101 53.831 1.00 62.16 211 ARG A O 1
#

Mean predicted aligned error: 19.85 Å

Sequence (211 aa):
MSHQQKRAKKDESGPDSKHFKPNDVAVAALKYDNGAKDQEMAIDSELLTAAAQNATADRGADQQIPQQNQDPGVDQLYSRYQQQQTQQHSNGDTEVKPAAGSDEWHRQRKHTHKEVERRRRESINTGIRQLAELLPRQDTNKAQVLGRAVEYIKQLKETENSNIEKWTLEKLITDQAVSELATSNDKLKVELEKAYRENESLKREIERLKR